Protein AF-A0A522W5S5-F1 (afdb_monomer_lite)

pLDDT: mean 90.9, std 8.4, range [58.06, 98.5]

Secondary structure (DSSP, 8-state):
-EEEEEEETTEEEEEE--BPPPHHHHHHHHHIIIIIIHHHHHHH-SS--HIIIIIS-S-SEEEEEE----TT--TGGGEEEEESS-S-HHHHHHH-GGGHHHHHHHTTT---EEE-TTSPP-THHHHHHHHT--EES-STTS-S-S-BEEE-S-GGGGGGBSS-STTTTB-HHHHHTTS-EE--GGG--TTS-EEEEESB--TTTT-EEE--GGGGGG-SS-B-HHHHHHHHHH-SS-EEEEE--PPEEEEETTEEEEEEEEEEEEEETTEEEEEEEEEEEESSS--SS-TT-EEEEE-

Sequence (299 aa):
MITEIVKVGDWEIKVGESWKVPEKTIKDLEEFLSDKWKMAVMRSVKYPWWSISNRKMPSPIVRVDLSPLVVGFSVKDCIYEVEVRPAGLGITTLLLVDQRSRWSEALSDCGGIIKCPDSSIQDDFICADLLSIPYSNDILSVNGKGPYWIRSDKFHFEDSSLVPIRDDGNKQYLVDLKMAQIAVAKNLDWEVPFVIKPLQGARCREVEVFLPSKMRKECNGFSTQTRVLKTLARSDEPFIVQSFIPPKKEIINGESGWVMWRIFFGWIDGYYQCVGGLWFWRPNLKIHGASDSICGPLR

Structure (mmCIF, N/CA/C/O backbone):
data_AF-A0A522W5S5-F1
#
_entry.id   AF-A0A522W5S5-F1
#
loop_
_atom_site.group_PDB
_atom_site.id
_atom_site.type_symbol
_atom_site.label_atom_id
_atom_site.label_alt_id
_atom_site.label_comp_id
_atom_site.label_asym_id
_atom_site.label_entity_id
_atom_site.label_seq_id
_atom_site.pdbx_PDB_ins_code
_atom_site.Cartn_x
_atom_site.Cartn_y
_atom_site.Cartn_z
_atom_site.occupancy
_atom_site.B_iso_or_equiv
_atom_site.auth_seq_id
_atom_site.auth_comp_id
_atom_site.auth_asym_id
_atom_site.auth_atom_id
_atom_site.pdbx_PDB_model_num
ATOM 1 N N . MET A 1 1 ? 12.483 5.586 19.534 1.00 86.19 1 MET A N 1
ATOM 2 C CA . MET A 1 1 ? 12.524 7.065 19.652 1.00 86.19 1 MET A CA 1
ATOM 3 C C . MET A 1 1 ? 12.626 7.684 18.261 1.00 86.19 1 MET A C 1
ATOM 5 O O . MET A 1 1 ? 12.900 6.941 17.323 1.00 86.19 1 MET A O 1
ATOM 9 N N . ILE A 1 2 ? 12.375 8.994 18.105 1.00 91.94 2 ILE A N 1
ATOM 10 C CA . ILE A 1 2 ? 12.753 9.712 16.866 1.00 91.94 2 ILE A CA 1
ATOM 11 C C . ILE A 1 2 ? 14.277 9.824 16.843 1.00 91.94 2 ILE A C 1
ATOM 13 O O . ILE A 1 2 ? 14.870 10.278 17.819 1.00 91.94 2 ILE A O 1
ATOM 17 N N . THR A 1 3 ? 14.885 9.401 15.744 1.00 92.38 3 THR A N 1
ATOM 18 C CA . THR A 1 3 ? 16.333 9.404 15.532 1.00 92.38 3 THR A CA 1
ATOM 19 C C . THR A 1 3 ? 16.777 10.578 14.671 1.00 92.38 3 THR A C 1
ATOM 21 O O . THR A 1 3 ? 17.842 11.132 14.915 1.00 92.38 3 THR A O 1
ATOM 24 N N . GLU A 1 4 ? 15.967 10.984 13.691 1.00 94.56 4 GLU A N 1
ATOM 25 C CA . GLU A 1 4 ? 16.300 12.077 12.774 1.00 94.56 4 GLU A CA 1
ATOM 26 C C . GLU A 1 4 ? 15.050 12.724 12.152 1.00 94.56 4 GLU A C 1
ATOM 28 O O . GLU A 1 4 ? 13.933 12.206 12.253 1.00 94.56 4 GLU A O 1
ATOM 33 N N . ILE A 1 5 ? 15.245 13.877 11.506 1.00 93.56 5 ILE A N 1
ATOM 34 C CA . ILE A 1 5 ? 14.231 14.556 10.692 1.00 93.56 5 ILE A CA 1
ATOM 35 C C . ILE A 1 5 ? 14.790 14.698 9.279 1.00 93.56 5 ILE A C 1
ATOM 37 O O . ILE A 1 5 ? 15.792 15.381 9.074 1.00 93.56 5 ILE A O 1
ATOM 41 N N . VAL A 1 6 ? 14.119 14.085 8.307 1.00 91.12 6 VAL A N 1
ATOM 42 C CA . VAL A 1 6 ? 14.499 14.139 6.891 1.00 91.12 6 VAL A CA 1
ATOM 43 C C . VAL A 1 6 ? 13.623 15.161 6.174 1.00 91.12 6 VAL A C 1
ATOM 45 O O . VAL A 1 6 ? 12.398 15.125 6.292 1.00 91.12 6 VAL A O 1
ATOM 48 N N . LYS A 1 7 ? 14.246 16.079 5.429 1.00 89.62 7 LYS A N 1
ATOM 49 C CA . LYS A 1 7 ? 13.541 17.107 4.651 1.00 89.62 7 LYS A CA 1
ATOM 50 C C . LYS A 1 7 ? 13.460 16.715 3.184 1.00 89.62 7 LYS A C 1
ATOM 52 O O . LYS A 1 7 ? 14.480 16.426 2.564 1.00 89.62 7 LYS A O 1
ATOM 57 N N . VAL A 1 8 ? 12.250 16.731 2.635 1.00 83.06 8 VAL A N 1
ATOM 58 C CA . VAL A 1 8 ? 11.961 16.403 1.235 1.00 83.06 8 VAL A CA 1
ATOM 59 C C . VAL A 1 8 ? 11.064 17.491 0.653 1.00 83.06 8 VAL A C 1
ATOM 61 O O . VAL A 1 8 ? 9.850 17.474 0.847 1.00 83.06 8 VAL A O 1
ATOM 64 N N . GLY A 1 9 ? 11.659 18.466 -0.039 1.00 82.31 9 GLY A N 1
ATOM 65 C CA . GLY A 1 9 ? 10.939 19.684 -0.423 1.00 82.31 9 GLY A CA 1
ATOM 66 C C . GLY A 1 9 ? 10.370 20.380 0.818 1.00 82.31 9 GLY A C 1
ATOM 67 O O . GLY A 1 9 ? 11.112 20.658 1.758 1.00 82.31 9 GLY A O 1
ATOM 68 N N . ASP A 1 10 ? 9.053 20.581 0.843 1.00 82.56 10 ASP A N 1
ATOM 69 C CA . ASP A 1 10 ? 8.333 21.178 1.979 1.00 82.56 10 ASP A CA 1
ATOM 70 C C . ASP A 1 10 ? 7.929 20.157 3.059 1.00 82.56 10 ASP A C 1
ATOM 72 O O . ASP A 1 10 ? 7.241 20.499 4.023 1.00 82.56 10 ASP A O 1
ATOM 76 N N . TRP A 1 11 ? 8.290 18.882 2.899 1.00 82.69 11 TRP A N 1
ATOM 77 C CA . TRP A 1 11 ? 7.925 17.829 3.844 1.00 82.69 11 TRP A CA 1
ATOM 78 C C . TRP A 1 11 ? 9.019 17.626 4.887 1.00 82.69 11 TRP A C 1
ATOM 80 O O . TRP A 1 11 ? 10.191 17.463 4.552 1.00 82.69 11 TRP A O 1
ATOM 90 N N . GLU A 1 12 ? 8.615 17.564 6.155 1.00 89.62 12 GLU A N 1
ATOM 91 C CA . GLU A 1 12 ? 9.462 17.128 7.263 1.00 89.62 12 GLU A CA 1
ATOM 92 C C . GLU A 1 12 ? 9.010 15.744 7.725 1.00 89.62 12 GLU A C 1
ATOM 94 O O . GLU A 1 12 ? 7.883 15.557 8.186 1.00 89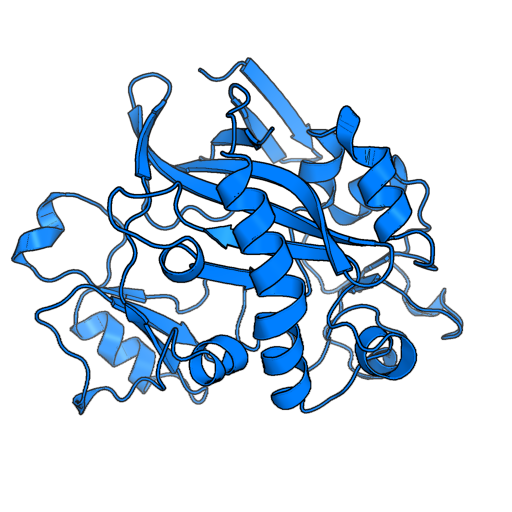.62 12 GLU A O 1
ATOM 99 N N . ILE A 1 13 ? 9.897 14.764 7.587 1.00 90.38 13 ILE A N 1
ATOM 100 C CA . ILE A 1 13 ? 9.624 13.365 7.895 1.00 90.38 13 ILE A CA 1
ATOM 101 C C . ILE A 1 13 ? 10.355 13.024 9.186 1.00 90.38 13 ILE A C 1
ATOM 103 O O . ILE A 1 13 ? 11.584 13.033 9.237 1.00 90.38 13 ILE A O 1
ATOM 107 N N . LYS A 1 14 ? 9.595 12.719 10.239 1.00 94.81 14 LYS A N 1
ATOM 108 C CA . LYS A 1 14 ? 10.145 12.251 11.514 1.00 94.81 14 LYS A CA 1
ATOM 109 C C . LYS A 1 14 ? 10.493 10.776 11.382 1.00 94.81 14 LYS A C 1
ATOM 111 O O . LYS A 1 14 ? 9.595 9.948 11.218 1.00 94.81 14 LYS A O 1
ATOM 116 N N . VAL A 1 15 ? 11.777 10.454 11.472 1.00 95.50 15 VAL A N 1
ATOM 117 C CA . VAL A 1 15 ? 12.265 9.082 11.339 1.00 95.50 15 VAL A CA 1
ATOM 118 C C . VAL A 1 15 ? 12.585 8.522 12.718 1.00 95.50 15 VAL A C 1
ATOM 120 O O . VAL A 1 15 ? 13.234 9.182 13.527 1.00 95.50 15 VAL A O 1
ATOM 123 N N . GLY A 1 16 ? 12.094 7.325 13.010 1.00 95.62 16 GLY A N 1
ATOM 124 C CA . GLY A 1 16 ? 12.405 6.573 14.213 1.00 95.62 16 GLY A CA 1
ATOM 125 C C . GLY A 1 16 ? 13.302 5.368 13.953 1.00 95.62 16 GLY A C 1
ATOM 126 O O . GLY A 1 16 ? 13.710 5.078 12.830 1.00 95.62 16 GLY A O 1
ATOM 127 N N . GLU A 1 17 ? 13.580 4.640 15.029 1.00 95.81 17 GLU A N 1
ATOM 128 C CA . GLU A 1 17 ? 14.424 3.443 15.016 1.00 95.81 17 GLU A CA 1
ATOM 129 C C . GLU A 1 17 ? 13.934 2.349 14.056 1.00 95.81 17 GLU A C 1
ATOM 131 O O . GLU A 1 17 ? 12.740 2.178 13.808 1.00 95.81 17 GLU A O 1
ATOM 136 N N . SER A 1 18 ? 14.873 1.549 13.549 1.00 96.12 18 SER A N 1
ATOM 137 C CA . SER A 1 18 ? 14.551 0.390 12.713 1.00 96.12 18 SER A CA 1
ATOM 138 C C . SER A 1 18 ? 13.900 -0.725 13.529 1.00 96.12 18 SER A C 1
ATOM 140 O O . SER A 1 18 ? 14.351 -1.027 14.634 1.00 96.12 18 SER A O 1
ATOM 142 N N . TRP A 1 19 ? 12.877 -1.375 12.977 1.00 95.88 19 TRP A N 1
ATOM 143 C CA . TRP A 1 19 ? 12.224 -2.536 13.588 1.00 95.88 19 TRP A CA 1
ATOM 144 C C . TRP A 1 19 ? 12.466 -3.794 12.766 1.00 95.88 19 TRP A C 1
ATOM 146 O O . TRP A 1 19 ? 12.556 -3.729 11.543 1.00 95.88 19 TRP A O 1
ATOM 156 N N . LYS A 1 20 ? 12.529 -4.945 13.445 1.00 94.62 20 LYS A N 1
ATOM 157 C CA . LYS A 1 20 ? 12.685 -6.241 12.785 1.00 94.62 20 LYS A CA 1
ATOM 158 C C . LYS A 1 20 ? 11.329 -6.837 12.412 1.00 94.62 20 LYS A C 1
ATOM 160 O O . LYS A 1 20 ? 10.472 -7.003 13.283 1.00 94.62 20 LYS A O 1
ATOM 165 N N . VAL A 1 21 ? 11.157 -7.221 11.151 1.00 94.88 21 VAL A N 1
ATOM 166 C CA . VAL A 1 21 ? 10.035 -8.053 10.708 1.00 94.88 21 VAL A CA 1
ATOM 167 C C . VAL A 1 21 ? 10.436 -9.523 10.853 1.00 94.88 21 VAL A C 1
ATOM 169 O O . VAL A 1 21 ? 11.525 -9.910 10.429 1.00 94.88 21 VAL A O 1
ATOM 172 N N . PRO A 1 22 ? 9.598 -10.385 11.454 1.00 94.88 22 PRO A N 1
ATOM 173 C CA . PRO A 1 22 ? 9.908 -11.808 11.508 1.00 94.88 22 PRO A CA 1
ATOM 174 C C . PRO A 1 22 ? 10.071 -12.393 10.098 1.00 94.88 22 PRO A C 1
ATOM 176 O O . PRO A 1 22 ? 9.205 -12.204 9.247 1.00 94.88 22 PRO A O 1
ATOM 179 N N . GLU A 1 23 ? 11.139 -13.156 9.857 1.00 95.25 23 GLU A N 1
ATOM 180 C CA . GLU A 1 23 ? 11.430 -13.748 8.537 1.00 95.25 23 GLU A CA 1
ATOM 181 C C . GLU A 1 23 ? 10.279 -14.608 8.011 1.00 95.25 23 GLU A C 1
ATOM 183 O O . GLU A 1 23 ? 9.977 -14.599 6.821 1.00 95.25 23 GLU A O 1
ATOM 188 N N . LYS A 1 24 ? 9.594 -15.321 8.913 1.00 94.94 24 LYS A N 1
ATOM 189 C CA . LYS A 1 24 ? 8.396 -16.090 8.569 1.00 94.94 24 LYS A CA 1
ATOM 190 C C . LYS A 1 24 ? 7.295 -15.196 7.991 1.00 94.94 24 LYS A C 1
ATOM 192 O O . LYS A 1 24 ? 6.672 -15.581 7.016 1.00 94.94 24 LYS A O 1
ATOM 197 N N . THR A 1 25 ? 7.083 -14.002 8.549 1.00 95.31 25 THR A N 1
ATOM 198 C CA . THR A 1 25 ? 6.110 -13.033 8.021 1.00 95.31 25 THR A CA 1
ATOM 199 C C . THR A 1 25 ? 6.464 -12.624 6.601 1.00 95.31 25 THR A C 1
ATOM 201 O O . THR A 1 25 ? 5.582 -12.569 5.753 1.00 95.31 25 THR A O 1
ATOM 204 N N . ILE A 1 26 ? 7.746 -12.349 6.340 1.00 97.00 26 ILE A N 1
ATOM 205 C CA . ILE A 1 26 ? 8.217 -11.986 5.001 1.00 97.00 26 ILE A CA 1
ATOM 206 C C . ILE A 1 26 ? 7.954 -13.128 4.018 1.00 97.00 26 ILE A C 1
ATOM 208 O O . ILE A 1 26 ? 7.295 -12.899 3.012 1.00 97.00 26 ILE A O 1
ATOM 212 N N . LYS A 1 27 ? 8.363 -14.357 4.350 1.00 97.25 27 LYS A N 1
ATOM 213 C CA . LYS A 1 27 ? 8.142 -15.536 3.496 1.00 97.25 27 LYS A CA 1
ATOM 214 C C . LYS A 1 27 ? 6.658 -15.803 3.229 1.00 97.25 27 LYS A C 1
ATOM 216 O O . LYS A 1 27 ? 6.272 -16.017 2.085 1.00 97.25 27 LYS A O 1
ATOM 221 N N . ASP A 1 28 ? 5.822 -15.728 4.266 1.00 97.00 28 ASP A N 1
ATOM 222 C CA . ASP A 1 28 ? 4.371 -15.904 4.143 1.00 97.00 28 ASP A CA 1
ATOM 223 C C . ASP A 1 28 ? 3.754 -14.825 3.214 1.00 97.00 28 ASP A C 1
ATOM 225 O O . ASP A 1 28 ? 2.810 -15.111 2.474 1.00 97.00 28 ASP A O 1
ATOM 229 N N . LEU A 1 29 ? 4.278 -13.587 3.228 1.00 98.00 29 LEU A N 1
ATOM 230 C CA . LEU A 1 29 ? 3.862 -12.516 2.310 1.00 98.00 29 LEU A CA 1
ATOM 231 C C . LEU A 1 29 ? 4.355 -12.752 0.877 1.00 98.00 29 LEU A C 1
ATOM 233 O O . LEU A 1 29 ? 3.572 -12.566 -0.051 1.00 98.00 29 LEU A O 1
ATOM 237 N N . GLU A 1 30 ? 5.607 -13.168 0.684 1.00 98.12 30 GLU A N 1
ATOM 238 C CA . GLU A 1 30 ? 6.176 -13.485 -0.636 1.00 98.12 30 GLU A CA 1
ATOM 239 C C . GLU A 1 30 ? 5.378 -14.598 -1.334 1.00 98.12 30 GLU A C 1
ATOM 241 O O . GLU A 1 30 ? 4.986 -14.438 -2.494 1.00 98.12 30 GLU A O 1
ATOM 246 N N . GLU A 1 31 ? 5.051 -15.677 -0.612 1.00 97.81 31 GLU A N 1
ATOM 247 C CA . GLU A 1 31 ? 4.197 -16.770 -1.103 1.00 97.81 31 GLU A CA 1
ATOM 248 C C . GLU A 1 31 ? 2.781 -16.262 -1.419 1.00 97.81 31 GLU A C 1
ATOM 250 O O . GLU A 1 31 ? 2.250 -16.470 -2.514 1.00 97.81 31 GLU A O 1
ATOM 255 N N . PHE A 1 32 ? 2.162 -15.528 -0.485 1.00 97.88 32 PHE A N 1
ATOM 256 C CA . PHE A 1 32 ? 0.824 -14.972 -0.690 1.00 97.88 32 PHE A CA 1
ATOM 257 C C . PHE A 1 32 ? 0.748 -14.083 -1.937 1.00 97.88 32 PHE A C 1
ATOM 259 O O . PHE A 1 32 ? -0.217 -14.190 -2.703 1.00 97.88 32 PHE A O 1
ATOM 266 N N . LEU A 1 33 ? 1.746 -13.219 -2.137 1.00 98.25 33 LEU A N 1
ATOM 267 C CA . LEU A 1 33 ? 1.817 -12.298 -3.265 1.00 98.25 33 LEU A CA 1
ATOM 268 C C . LEU A 1 33 ? 2.041 -13.032 -4.584 1.00 98.25 33 LEU A C 1
ATOM 270 O O . LEU A 1 33 ? 1.323 -12.766 -5.551 1.00 98.25 33 LEU A O 1
ATOM 274 N N . SER A 1 34 ? 3.003 -13.953 -4.613 1.00 97.81 34 SER A N 1
ATOM 275 C CA . SER A 1 34 ? 3.410 -14.673 -5.825 1.00 97.81 34 SER A CA 1
ATOM 276 C C . SER A 1 34 ? 2.329 -15.621 -6.334 1.00 97.81 34 SER A C 1
ATOM 278 O O . SER A 1 34 ? 2.144 -15.726 -7.547 1.00 97.81 34 SER A O 1
ATOM 280 N N . ASP A 1 35 ? 1.553 -16.217 -5.425 1.00 95.50 35 ASP A N 1
ATOM 281 C CA . ASP A 1 35 ? 0.585 -17.252 -5.782 1.00 95.50 35 ASP A CA 1
ATOM 282 C C . ASP A 1 35 ? -0.853 -16.736 -5.735 1.00 95.50 35 ASP A C 1
ATOM 284 O O . ASP A 1 35 ? -1.550 -16.643 -6.747 1.00 95.50 35 ASP A O 1
ATOM 288 N N . LYS A 1 36 ? -1.337 -16.395 -4.539 1.00 97.06 36 LYS A N 1
ATOM 289 C CA . LYS A 1 36 ? -2.771 -16.170 -4.305 1.00 97.06 36 LYS A CA 1
ATOM 290 C C . LYS A 1 36 ? -3.204 -14.807 -4.823 1.00 97.06 36 LYS A C 1
ATOM 292 O O . LYS A 1 36 ? -4.165 -14.707 -5.588 1.00 97.06 36 LYS A O 1
ATOM 297 N N . TRP A 1 37 ? -2.503 -13.758 -4.405 1.00 97.88 37 TRP A N 1
ATOM 298 C CA . TRP A 1 37 ? -2.856 -12.383 -4.734 1.00 97.88 37 TRP A CA 1
ATOM 299 C C . TRP A 1 37 ? -2.677 -12.084 -6.218 1.00 97.88 37 TRP A C 1
ATOM 301 O O . TRP A 1 37 ? -3.621 -11.610 -6.850 1.00 97.88 37 TRP A O 1
ATOM 311 N N . LYS A 1 38 ? -1.522 -12.441 -6.793 1.00 97.75 38 LYS A N 1
ATOM 312 C CA . LYS A 1 38 ? -1.253 -12.312 -8.228 1.00 97.75 38 LYS A CA 1
ATOM 313 C C . LYS A 1 38 ? -2.386 -12.903 -9.067 1.00 97.75 38 LYS A C 1
ATOM 315 O O . LYS A 1 38 ? -2.933 -12.222 -9.932 1.00 97.75 38 LYS A O 1
ATOM 320 N N . MET A 1 39 ? -2.776 -14.147 -8.784 1.00 97.62 39 MET A N 1
ATOM 321 C CA . MET A 1 39 ? -3.828 -14.838 -9.534 1.00 97.62 39 MET A CA 1
ATOM 322 C C . MET A 1 39 ? -5.214 -14.218 -9.329 1.00 97.62 39 MET A C 1
ATOM 324 O O . MET A 1 39 ? -6.028 -14.212 -10.252 1.00 97.62 39 MET A O 1
ATOM 328 N N . ALA A 1 40 ? -5.510 -13.686 -8.142 1.00 97.50 40 ALA A N 1
ATOM 329 C CA . ALA A 1 40 ? -6.744 -12.940 -7.911 1.00 97.50 40 ALA A CA 1
ATOM 330 C C . ALA A 1 40 ? -6.781 -11.650 -8.743 1.00 97.50 40 ALA A C 1
ATOM 332 O O . ALA A 1 40 ? -7.738 -11.441 -9.485 1.00 97.50 40 ALA A O 1
ATOM 333 N N . VAL A 1 41 ? -5.709 -10.851 -8.716 1.00 96.88 41 VAL A N 1
ATOM 334 C CA . VAL A 1 41 ? -5.616 -9.624 -9.521 1.00 96.88 41 VAL A CA 1
ATOM 335 C C . VAL A 1 41 ? -5.765 -9.942 -11.005 1.00 96.88 41 VAL A C 1
ATOM 337 O O . VAL A 1 41 ? -6.640 -9.374 -11.649 1.00 96.88 41 VAL A O 1
ATOM 340 N N . MET A 1 42 ? -5.001 -10.907 -11.527 1.00 95.75 42 MET A N 1
ATOM 341 C CA . MET A 1 42 ? -5.044 -11.291 -12.944 1.00 95.75 42 MET A CA 1
ATOM 342 C C . MET A 1 42 ? -6.434 -11.737 -13.422 1.00 95.75 42 MET A C 1
ATOM 344 O O . MET A 1 42 ? -6.756 -11.529 -14.586 1.00 95.75 42 MET A O 1
ATOM 348 N N . ARG A 1 43 ? -7.266 -12.325 -12.549 1.00 95.44 43 ARG A N 1
ATOM 349 C CA . ARG A 1 43 ? -8.657 -12.694 -12.878 1.00 95.44 43 ARG A CA 1
ATOM 350 C C . ARG A 1 43 ? -9.625 -11.513 -12.825 1.00 95.44 43 ARG A C 1
ATOM 352 O O . ARG A 1 43 ? -10.622 -11.526 -13.536 1.00 95.44 43 ARG A O 1
ATOM 359 N N . SER A 1 44 ? -9.345 -10.527 -11.977 1.00 93.38 44 SER A N 1
ATOM 360 C CA . SER A 1 44 ? -10.196 -9.347 -11.777 1.00 93.38 44 SER A CA 1
ATOM 361 C C . SER A 1 44 ? -9.921 -8.188 -12.741 1.00 93.38 44 SER A C 1
ATOM 363 O O . SER A 1 44 ? -10.695 -7.230 -12.776 1.00 93.38 44 SER A O 1
ATOM 365 N N . VAL A 1 45 ? -8.820 -8.255 -13.495 1.00 93.69 45 VAL A N 1
ATOM 366 C CA . VAL A 1 45 ? -8.396 -7.205 -14.428 1.00 93.69 45 VAL A CA 1
ATOM 367 C C . VAL A 1 45 ? -9.388 -7.087 -15.576 1.00 93.69 45 VAL A C 1
ATOM 369 O O . VAL A 1 45 ? -9.680 -8.063 -16.268 1.00 93.69 45 VAL A O 1
ATOM 372 N N . LYS A 1 46 ? -9.877 -5.867 -15.794 1.00 93.12 46 LYS A N 1
ATOM 373 C CA . LYS A 1 46 ? -10.754 -5.519 -16.917 1.00 93.12 46 LYS A CA 1
ATOM 374 C C . LYS A 1 46 ? -9.952 -4.929 -18.069 1.00 93.12 46 LYS A C 1
ATOM 376 O O . LYS A 1 46 ? -10.269 -5.185 -19.228 1.00 93.12 46 LYS A O 1
ATOM 381 N N . TYR A 1 47 ? -8.909 -4.167 -17.745 1.00 92.81 47 TYR A N 1
ATOM 382 C CA . TYR A 1 47 ? -8.056 -3.491 -18.716 1.00 92.81 47 TYR A CA 1
ATOM 383 C C . TYR A 1 47 ? -6.597 -3.884 -18.466 1.00 92.81 47 TYR A C 1
ATOM 385 O O . TYR A 1 47 ? -5.948 -3.294 -17.604 1.00 92.81 47 TYR A O 1
ATOM 393 N N . PRO A 1 48 ? -6.074 -4.915 -19.154 1.00 94.00 48 PRO A N 1
ATOM 394 C CA . PRO A 1 48 ? -4.706 -5.361 -18.930 1.00 94.00 48 PRO A CA 1
ATOM 395 C C . PRO A 1 48 ? -3.700 -4.310 -19.412 1.00 94.00 48 PRO A C 1
ATOM 397 O O . PRO A 1 48 ? -3.756 -3.872 -20.556 1.00 94.00 48 PRO A O 1
ATOM 400 N N . TRP A 1 49 ? -2.757 -3.947 -18.543 1.00 94.94 49 TRP A N 1
ATOM 401 C CA . TRP A 1 49 ? -1.624 -3.072 -18.858 1.00 94.94 49 TRP A CA 1
ATOM 402 C C . TRP A 1 49 ? -0.380 -3.874 -19.249 1.00 94.94 49 TRP A C 1
ATOM 404 O O . TRP A 1 49 ? -0.365 -5.111 -19.184 1.00 94.94 49 TRP A O 1
ATOM 414 N N . TRP A 1 50 ? 0.692 -3.175 -19.631 1.00 95.12 50 TRP A N 1
ATOM 415 C CA . TRP A 1 50 ? 1.906 -3.791 -20.171 1.00 95.12 50 TRP A CA 1
ATOM 416 C C . TRP A 1 50 ? 2.458 -4.930 -19.298 1.00 95.12 50 TRP A C 1
ATOM 418 O O . TRP A 1 50 ? 2.756 -6.002 -19.831 1.00 95.12 50 TRP A O 1
ATOM 428 N N . SER A 1 51 ? 2.565 -4.746 -17.973 1.00 95.69 51 SER A N 1
ATOM 429 C CA . SER A 1 51 ? 3.115 -5.772 -17.060 1.00 95.69 51 SER A CA 1
ATOM 430 C C . SER A 1 51 ? 2.294 -7.060 -17.062 1.00 95.69 51 SER A C 1
ATOM 432 O O . SER A 1 51 ? 2.855 -8.158 -17.116 1.00 95.69 51 SER A O 1
ATOM 434 N N . ILE A 1 52 ? 0.965 -6.954 -17.059 1.00 95.75 52 ILE A N 1
ATOM 435 C CA . ILE A 1 52 ? 0.092 -8.131 -17.106 1.00 95.75 52 ILE A CA 1
ATOM 436 C C . ILE A 1 52 ? 0.195 -8.809 -18.467 1.00 95.75 52 ILE A C 1
ATOM 438 O O . ILE A 1 52 ? 0.353 -10.031 -18.534 1.00 95.75 52 ILE A O 1
ATOM 442 N N . SER A 1 53 ? 0.144 -8.031 -19.547 1.00 95.25 53 SER A N 1
ATOM 443 C CA . SER A 1 53 ? 0.156 -8.553 -20.912 1.00 95.25 53 SER A CA 1
ATOM 444 C C . SER A 1 53 ? 1.463 -9.282 -21.232 1.00 95.25 53 SER A C 1
ATOM 446 O O . SER A 1 53 ? 1.423 -10.421 -21.712 1.00 95.25 53 SER A O 1
ATOM 448 N N . ASN A 1 54 ? 2.604 -8.680 -20.880 1.00 94.81 54 ASN A N 1
ATOM 449 C CA . ASN A 1 54 ? 3.932 -9.122 -21.313 1.00 94.81 54 ASN A CA 1
ATOM 450 C C . ASN A 1 54 ? 4.691 -9.945 -20.265 1.00 94.81 54 ASN A C 1
ATOM 452 O O . ASN A 1 54 ? 5.425 -10.855 -20.636 1.00 94.81 54 ASN A O 1
ATOM 456 N N . ARG A 1 55 ? 4.516 -9.672 -18.964 1.00 94.25 55 ARG A N 1
ATOM 457 C CA . ARG A 1 55 ? 5.261 -10.352 -17.880 1.00 94.25 55 ARG A CA 1
ATOM 458 C C . ARG A 1 55 ? 4.422 -11.280 -17.026 1.00 94.25 55 ARG A C 1
ATOM 460 O O . ARG A 1 55 ? 4.959 -11.968 -16.163 1.00 94.25 55 ARG A O 1
ATOM 467 N N . LYS A 1 56 ? 3.105 -11.300 -17.247 1.00 95.62 56 LYS A N 1
ATOM 468 C CA . LYS A 1 56 ? 2.163 -12.042 -16.402 1.00 95.62 56 LYS A CA 1
ATOM 469 C C . LYS A 1 56 ? 2.355 -11.676 -14.929 1.00 95.62 56 LYS A C 1
ATOM 471 O O . LYS A 1 56 ? 2.350 -12.561 -14.082 1.00 95.62 56 LYS A O 1
ATOM 476 N N . MET A 1 57 ? 2.549 -10.390 -14.630 1.00 95.88 57 MET A N 1
ATOM 477 C CA . MET A 1 57 ? 2.679 -9.864 -13.269 1.00 95.88 57 MET A CA 1
ATOM 478 C C . MET A 1 57 ? 1.848 -8.577 -13.125 1.00 95.88 57 MET A C 1
ATOM 480 O O . MET A 1 57 ? 1.803 -7.793 -14.074 1.00 95.88 57 MET A O 1
ATOM 484 N N . PRO A 1 58 ? 1.205 -8.320 -11.971 1.00 96.81 58 PRO A N 1
ATOM 485 C CA . PRO A 1 58 ? 0.477 -7.074 -11.752 1.00 96.81 58 PRO A CA 1
ATOM 486 C C . PRO A 1 58 ? 1.369 -5.829 -11.783 1.00 96.81 58 PRO A C 1
ATOM 488 O O . PRO A 1 58 ? 1.037 -4.845 -12.418 1.00 96.81 58 PRO A O 1
ATOM 491 N N . SER A 1 59 ? 2.510 -5.831 -11.108 1.00 97.31 59 SER A N 1
ATOM 492 C CA . SER A 1 59 ? 3.385 -4.652 -11.060 1.00 97.31 59 SER A CA 1
ATOM 493 C C . SER A 1 59 ? 4.803 -5.064 -10.681 1.00 97.31 59 SER A C 1
ATOM 495 O O . SER A 1 59 ? 4.940 -6.025 -9.917 1.00 97.31 59 SER A O 1
ATOM 497 N N . PRO A 1 60 ? 5.850 -4.374 -11.173 1.00 97.44 60 PRO A N 1
ATOM 498 C CA . PRO A 1 60 ? 7.223 -4.677 -10.778 1.00 97.44 60 PRO A CA 1
ATOM 499 C C . PRO A 1 60 ? 7.476 -4.386 -9.299 1.00 97.44 60 PRO A C 1
ATOM 501 O O . PRO A 1 60 ? 8.277 -5.080 -8.690 1.00 97.44 60 PRO A O 1
ATOM 504 N N . ILE A 1 61 ? 6.764 -3.418 -8.711 1.00 97.75 61 ILE A N 1
ATOM 505 C CA . ILE A 1 61 ? 6.804 -3.122 -7.276 1.00 97.75 61 ILE A CA 1
ATOM 506 C C . ILE A 1 61 ? 5.375 -3.059 -6.744 1.00 97.75 61 ILE A C 1
ATOM 508 O O . ILE A 1 61 ? 4.540 -2.304 -7.245 1.00 97.75 61 ILE A O 1
ATOM 512 N N . VAL A 1 62 ? 5.106 -3.805 -5.681 1.00 97.94 62 VAL A N 1
ATOM 513 C CA . VAL A 1 62 ? 3.839 -3.763 -4.946 1.00 97.94 62 VAL A CA 1
ATOM 514 C C . VAL A 1 62 ? 4.100 -3.399 -3.497 1.00 97.94 62 VAL A C 1
ATOM 516 O O . VAL A 1 62 ? 5.202 -3.586 -2.983 1.00 97.94 62 VAL A O 1
ATOM 519 N N . ARG A 1 63 ? 3.081 -2.882 -2.819 1.00 97.19 63 ARG A N 1
ATOM 520 C CA . ARG A 1 63 ? 3.170 -2.517 -1.406 1.00 97.19 63 ARG A CA 1
ATOM 521 C C . ARG A 1 63 ? 2.072 -3.183 -0.614 1.00 97.19 63 ARG A C 1
ATOM 523 O O . ARG A 1 63 ? 0.908 -3.045 -0.965 1.00 97.19 63 ARG A O 1
ATOM 530 N N . VAL A 1 64 ? 2.436 -3.840 0.474 1.00 97.50 64 VAL A N 1
ATOM 531 C CA . VAL A 1 64 ? 1.504 -4.423 1.432 1.00 97.50 64 VAL A CA 1
ATOM 532 C C . VAL A 1 64 ? 1.424 -3.508 2.646 1.00 97.50 64 VAL A C 1
ATOM 534 O O . VAL A 1 64 ? 2.416 -3.319 3.351 1.00 97.50 64 VAL A O 1
ATOM 537 N N . ASP A 1 65 ? 0.240 -2.954 2.889 1.00 95.94 65 ASP A N 1
ATOM 538 C CA . ASP A 1 65 ? -0.094 -2.270 4.134 1.00 95.94 65 ASP A CA 1
ATOM 539 C C . ASP A 1 65 ? -0.764 -3.294 5.071 1.00 95.94 65 ASP A C 1
ATOM 541 O O . ASP A 1 65 ? -1.781 -3.900 4.719 1.00 95.94 65 ASP A O 1
ATOM 545 N N . LEU A 1 66 ? -0.188 -3.518 6.256 1.00 95.81 66 LEU A N 1
ATOM 546 C CA . LEU A 1 66 ? -0.635 -4.543 7.207 1.00 95.81 66 LEU A CA 1
ATOM 547 C C . LEU A 1 66 ? -0.450 -4.123 8.670 1.00 95.81 66 LEU A C 1
ATOM 549 O O . LEU A 1 66 ? 0.383 -3.275 8.992 1.00 95.81 66 LEU A O 1
ATOM 553 N N . SER A 1 67 ? -1.206 -4.746 9.574 1.00 94.75 67 SER A N 1
ATOM 554 C CA . SER A 1 67 ? -0.942 -4.636 11.012 1.00 94.75 67 SER A CA 1
ATOM 555 C C . SER A 1 67 ? 0.349 -5.386 11.369 1.00 94.75 67 SER A C 1
ATOM 557 O O . SER A 1 67 ? 0.552 -6.495 10.858 1.00 94.75 67 SER A O 1
ATOM 559 N N . PRO A 1 68 ? 1.214 -4.857 12.259 1.00 92.81 68 PRO A N 1
ATOM 560 C CA . PRO A 1 68 ? 2.221 -5.678 12.921 1.00 92.81 68 PRO A CA 1
ATOM 561 C C . PRO A 1 68 ? 1.540 -6.889 13.564 1.00 92.81 68 PRO A C 1
ATOM 563 O O . PRO A 1 68 ? 0.458 -6.739 14.130 1.00 92.81 68 PRO A O 1
ATOM 566 N N . LEU A 1 69 ? 2.153 -8.074 13.476 1.00 81.56 69 LEU A N 1
ATOM 567 C CA . LEU A 1 69 ? 1.507 -9.328 13.881 1.00 81.56 69 LEU A CA 1
ATOM 568 C C . LEU A 1 69 ? 0.826 -9.225 15.253 1.00 81.56 69 LEU A C 1
ATOM 570 O O . LEU A 1 69 ? 1.482 -9.068 16.286 1.00 81.56 69 LEU A O 1
ATOM 574 N N . VAL A 1 70 ? -0.499 -9.354 15.242 1.00 69.38 70 VAL A N 1
ATOM 575 C CA . VAL A 1 70 ? -1.318 -9.490 16.442 1.00 69.38 70 VAL A CA 1
ATOM 576 C C . VAL A 1 70 ? -1.350 -10.972 16.801 1.00 69.38 70 VAL A C 1
ATOM 578 O O . VAL A 1 70 ? -1.547 -11.825 15.934 1.00 69.38 70 VAL A O 1
ATOM 581 N N . VAL A 1 71 ? -1.129 -11.300 18.074 1.00 71.44 71 VAL A N 1
ATOM 582 C CA . VAL A 1 71 ? -1.160 -12.690 18.554 1.00 71.44 71 VAL A CA 1
ATOM 583 C C . VAL A 1 71 ? -2.475 -13.355 18.129 1.00 71.44 71 VAL A C 1
ATOM 585 O O . VAL A 1 71 ? -3.550 -12.815 18.373 1.00 71.44 71 VAL A O 1
ATOM 588 N N . GLY A 1 72 ? -2.377 -14.526 17.490 1.00 70.12 72 GLY A N 1
ATOM 589 C CA . GLY A 1 72 ? -3.531 -15.308 17.033 1.00 70.12 72 GLY A CA 1
ATOM 590 C C . GLY A 1 72 ? -4.023 -15.009 15.612 1.00 70.12 72 GLY A C 1
ATOM 591 O O . GLY A 1 72 ? -4.928 -15.699 15.153 1.00 70.12 72 GLY A O 1
ATOM 592 N N . PHE A 1 73 ? -3.432 -14.045 14.897 1.00 76.75 73 PHE A N 1
ATOM 593 C CA . PHE A 1 73 ? -3.767 -13.758 13.497 1.00 76.75 73 PHE A CA 1
ATOM 594 C C . PHE A 1 73 ? -2.758 -14.394 12.538 1.00 76.75 73 PHE A C 1
ATOM 596 O O . PHE A 1 73 ? -1.551 -14.391 12.794 1.00 76.75 73 PHE A O 1
ATOM 603 N N . SER A 1 74 ? -3.242 -14.922 11.409 1.00 87.12 74 SER A N 1
ATOM 604 C CA . SER A 1 74 ? -2.351 -15.271 10.302 1.00 87.12 74 SER A CA 1
ATOM 605 C C . SER A 1 74 ? -1.881 -14.002 9.586 1.00 87.12 74 SER A C 1
ATOM 607 O O . SER A 1 74 ? -2.534 -12.962 9.643 1.00 87.12 74 SER A O 1
ATOM 609 N N . VAL A 1 75 ? -0.762 -14.082 8.862 1.00 91.06 75 VAL A N 1
ATOM 610 C CA . VAL A 1 75 ? -0.228 -12.953 8.081 1.00 91.06 75 VAL A CA 1
ATOM 611 C C . VAL A 1 75 ? -1.274 -12.389 7.119 1.00 91.06 75 VAL A C 1
ATOM 613 O O . VAL A 1 75 ? -1.439 -11.175 7.040 1.00 91.06 75 VAL A O 1
ATOM 616 N N . LYS A 1 76 ? -2.029 -13.265 6.442 1.00 89.88 76 LYS A N 1
ATOM 617 C CA . LYS A 1 76 ? -3.110 -12.874 5.527 1.00 89.88 76 LYS A CA 1
ATOM 618 C C . LYS A 1 76 ? -4.183 -12.052 6.243 1.00 89.88 76 LYS A C 1
ATOM 620 O O . LYS A 1 76 ? -4.668 -11.072 5.683 1.00 89.88 76 LYS A O 1
ATOM 625 N N . ASP A 1 77 ? -4.524 -12.433 7.469 1.00 90.06 77 ASP A N 1
ATOM 626 C CA . ASP A 1 77 ? -5.545 -11.750 8.265 1.00 90.06 77 ASP A CA 1
ATOM 627 C C . ASP A 1 77 ? -5.058 -10.403 8.806 1.00 90.06 77 ASP A C 1
ATOM 629 O O . ASP A 1 77 ? -5.862 -9.641 9.322 1.00 90.06 77 ASP A O 1
ATOM 633 N N . CYS A 1 78 ? -3.768 -10.084 8.680 1.00 94.44 78 CYS A N 1
ATOM 634 C CA . CYS A 1 78 ? -3.220 -8.781 9.047 1.00 94.44 78 CYS A CA 1
ATOM 635 C C . CYS A 1 78 ? -3.200 -7.777 7.881 1.00 94.44 78 CYS A C 1
ATOM 637 O O . CYS A 1 78 ? -2.942 -6.597 8.118 1.00 94.44 78 CYS A O 1
ATOM 639 N N . ILE A 1 79 ? -3.445 -8.211 6.636 1.00 95.81 79 ILE A N 1
ATOM 640 C CA . ILE A 1 79 ? -3.321 -7.367 5.437 1.00 95.81 79 ILE A CA 1
ATOM 641 C C . ILE A 1 79 ? -4.536 -6.443 5.290 1.00 95.81 79 ILE A C 1
ATOM 643 O O . ILE A 1 79 ? -5.674 -6.886 5.104 1.00 95.81 79 ILE A O 1
ATOM 647 N N . TYR A 1 80 ? -4.276 -5.136 5.279 1.00 94.44 80 TYR A N 1
ATOM 648 C CA . TYR A 1 80 ? -5.276 -4.115 4.973 1.00 94.44 80 TYR A CA 1
ATOM 649 C C . TYR A 1 80 ? -5.481 -3.971 3.465 1.00 94.44 80 TYR A C 1
ATOM 651 O O . TYR A 1 80 ? -6.618 -3.919 2.984 1.00 94.44 80 TYR A O 1
ATOM 659 N N . GLU A 1 81 ? -4.379 -3.885 2.723 1.00 95.12 81 GLU A N 1
ATOM 660 C CA . GLU A 1 81 ? -4.366 -3.633 1.285 1.00 95.12 81 GLU A CA 1
ATOM 661 C C . GLU A 1 81 ? -3.010 -4.020 0.681 1.00 95.12 81 GLU A C 1
ATOM 663 O O . GLU A 1 81 ? -1.961 -3.824 1.290 1.00 95.12 81 GLU A O 1
ATOM 668 N N . VAL A 1 82 ? -3.045 -4.535 -0.544 1.00 96.94 82 VAL A N 1
ATOM 669 C CA . VAL A 1 82 ? -1.910 -4.589 -1.463 1.00 96.94 82 VAL A CA 1
ATOM 670 C C . VAL A 1 82 ? -2.134 -3.551 -2.565 1.00 96.94 82 VAL A C 1
ATOM 672 O O . VAL A 1 82 ? -3.131 -3.623 -3.287 1.00 96.94 82 VAL A O 1
ATOM 675 N N . GLU A 1 83 ? -1.228 -2.582 -2.689 1.00 95.25 83 GLU A N 1
ATOM 676 C CA . GLU A 1 83 ? -1.270 -1.524 -3.699 1.00 95.25 83 GLU A CA 1
ATOM 677 C C . GLU A 1 83 ? -0.312 -1.851 -4.854 1.00 95.25 83 GLU A C 1
ATOM 679 O O . GLU A 1 83 ? 0.890 -2.032 -4.657 1.00 95.25 83 GLU A O 1
ATOM 684 N N . VAL A 1 84 ? -0.865 -1.919 -6.067 1.00 94.81 84 VAL A N 1
ATOM 685 C CA . VAL A 1 84 ? -0.152 -2.189 -7.333 1.00 94.81 84 VAL A CA 1
ATOM 686 C C . VAL A 1 84 ? 0.580 -0.970 -7.885 1.00 94.81 84 VAL A C 1
ATOM 688 O O . VAL A 1 84 ? 1.538 -1.109 -8.639 1.00 94.81 84 VAL A O 1
ATOM 691 N N . ARG A 1 85 ? 0.131 0.226 -7.497 1.00 92.38 85 ARG A N 1
ATOM 692 C CA . ARG A 1 85 ? 0.685 1.517 -7.906 1.00 92.38 85 ARG A CA 1
ATOM 693 C C . ARG A 1 85 ? 1.106 2.322 -6.670 1.00 92.38 85 ARG A C 1
ATOM 695 O O . ARG A 1 85 ? 0.610 3.425 -6.437 1.00 92.38 85 ARG A O 1
ATOM 702 N N . PRO A 1 86 ? 1.990 1.771 -5.825 1.00 89.25 86 PRO A N 1
ATOM 703 C CA . PRO A 1 86 ? 2.245 2.305 -4.498 1.00 89.25 86 PRO A CA 1
ATOM 704 C C . PRO A 1 86 ? 2.793 3.728 -4.512 1.00 89.25 86 PRO A C 1
ATOM 706 O O . PRO A 1 86 ? 3.695 4.041 -5.280 1.00 89.25 86 PRO A O 1
ATOM 709 N N . ALA A 1 87 ? 2.262 4.588 -3.647 1.00 87.31 87 ALA A N 1
ATOM 710 C CA . ALA A 1 87 ? 2.876 5.871 -3.298 1.00 87.31 87 ALA A CA 1
ATOM 711 C C . ALA A 1 87 ? 3.956 5.701 -2.212 1.00 87.31 87 ALA A C 1
ATOM 713 O O . ALA A 1 87 ? 3.934 4.713 -1.466 1.00 87.31 87 ALA A O 1
ATOM 714 N N . GLY A 1 88 ? 4.840 6.697 -2.076 1.00 87.69 88 GLY A N 1
ATOM 715 C CA . GLY A 1 88 ? 5.891 6.709 -1.056 1.00 87.69 88 GLY A CA 1
ATOM 716 C C . GLY A 1 88 ? 7.176 5.993 -1.479 1.00 87.69 88 GLY A C 1
ATOM 717 O O . GLY A 1 88 ? 7.924 5.546 -0.606 1.00 87.69 88 GLY A O 1
ATOM 718 N N . LEU A 1 89 ? 7.398 5.802 -2.788 1.00 89.88 89 LEU A N 1
ATOM 719 C CA . LEU A 1 89 ? 8.578 5.097 -3.297 1.00 89.88 89 LEU A CA 1
ATOM 720 C C . LEU A 1 89 ? 9.846 5.888 -2.995 1.00 89.88 89 LEU A C 1
ATOM 722 O O . LEU A 1 89 ? 10.781 5.336 -2.434 1.00 89.88 89 LEU A O 1
ATOM 726 N N . GLY A 1 90 ? 9.851 7.188 -3.287 1.00 92.31 90 GLY A N 1
ATOM 727 C CA . GLY A 1 90 ? 11.007 8.055 -3.073 1.00 92.31 90 GLY A CA 1
ATOM 728 C C . GLY A 1 90 ? 11.475 8.097 -1.628 1.00 92.31 90 GLY A C 1
ATOM 729 O O . GLY A 1 90 ? 12.647 7.854 -1.360 1.00 92.31 90 GLY A O 1
ATOM 730 N N . ILE A 1 91 ? 10.558 8.340 -0.691 1.00 91.38 91 ILE A N 1
ATOM 731 C CA . ILE A 1 91 ? 10.848 8.362 0.746 1.00 91.38 91 ILE A CA 1
ATOM 732 C C . ILE A 1 91 ? 11.368 6.996 1.197 1.00 91.38 91 ILE A C 1
ATOM 734 O O . ILE A 1 91 ? 12.347 6.920 1.934 1.00 91.38 91 ILE A O 1
ATOM 738 N N . THR A 1 92 ? 10.753 5.907 0.736 1.00 93.19 92 THR A N 1
ATOM 739 C CA . THR A 1 92 ? 11.191 4.559 1.116 1.00 93.19 92 THR A CA 1
ATOM 740 C C . THR A 1 92 ? 12.594 4.256 0.582 1.00 93.19 92 THR A C 1
ATOM 742 O O . THR A 1 92 ? 13.456 3.838 1.348 1.00 93.19 92 THR A O 1
ATOM 745 N N . THR A 1 93 ? 12.866 4.526 -0.697 1.00 93.75 93 THR A N 1
ATOM 746 C CA . THR A 1 93 ? 14.190 4.345 -1.318 1.00 93.75 93 THR A CA 1
ATOM 747 C C . THR A 1 93 ? 15.257 5.255 -0.693 1.00 93.75 93 THR A C 1
ATOM 749 O O . THR A 1 93 ? 16.431 4.879 -0.598 1.00 93.75 93 THR A O 1
ATOM 752 N N . LEU A 1 94 ? 14.863 6.450 -0.244 1.00 94.50 94 LEU A N 1
ATOM 753 C CA . LEU A 1 94 ? 15.737 7.377 0.468 1.00 94.50 94 LEU A CA 1
ATOM 754 C C . LEU A 1 94 ? 16.174 6.798 1.818 1.00 94.50 94 LEU A C 1
ATOM 756 O O . LEU A 1 94 ? 17.371 6.790 2.096 1.00 94.50 94 LEU A O 1
ATOM 760 N N . LEU A 1 95 ? 15.226 6.284 2.609 1.00 94.38 95 LEU A N 1
ATOM 761 C CA . LEU A 1 95 ? 15.474 5.770 3.961 1.00 94.38 95 LEU A CA 1
ATOM 762 C C . LEU A 1 95 ? 16.093 4.359 3.989 1.00 94.38 95 LEU A C 1
ATOM 764 O O . LEU A 1 95 ? 16.766 4.011 4.957 1.00 94.38 95 LEU A O 1
ATOM 768 N N . LEU A 1 96 ? 15.891 3.545 2.950 1.00 93.94 96 LEU A N 1
ATOM 769 C CA . LEU A 1 96 ? 16.380 2.160 2.863 1.00 93.94 96 LEU A CA 1
ATOM 770 C C . LEU A 1 96 ? 17.579 2.034 1.914 1.00 93.94 96 LEU A C 1
ATOM 772 O O . LEU A 1 96 ? 17.532 1.327 0.906 1.00 93.94 96 LEU A O 1
ATOM 776 N N . VAL A 1 97 ? 18.658 2.756 2.223 1.00 92.94 97 VAL A N 1
ATOM 777 C CA . VAL A 1 97 ? 19.856 2.850 1.368 1.00 92.94 97 VAL A CA 1
ATOM 778 C C . VAL A 1 97 ? 20.453 1.479 1.040 1.00 92.94 97 VAL A C 1
ATOM 780 O O . VAL A 1 97 ? 20.828 1.222 -0.101 1.00 92.94 97 VAL A O 1
ATOM 783 N N . ASP A 1 98 ? 20.502 0.588 2.027 1.00 93.12 98 ASP A N 1
ATOM 784 C CA . ASP A 1 98 ? 21.053 -0.765 1.927 1.00 93.12 98 ASP A CA 1
ATOM 785 C C . ASP A 1 98 ? 20.205 -1.714 1.066 1.00 93.12 98 ASP A C 1
ATOM 787 O O . ASP A 1 98 ? 20.704 -2.746 0.626 1.00 93.12 98 ASP A O 1
ATOM 791 N N . GLN A 1 99 ? 18.948 -1.361 0.784 1.00 94.19 99 GLN A N 1
ATOM 792 C CA . GLN A 1 99 ? 18.038 -2.175 -0.025 1.00 94.19 99 GLN A CA 1
ATOM 793 C C . GLN A 1 99 ? 17.956 -1.721 -1.487 1.00 94.19 99 GLN A C 1
ATOM 795 O O . GLN A 1 99 ? 17.337 -2.405 -2.302 1.00 94.19 99 GLN A O 1
ATOM 800 N N . ARG A 1 100 ? 18.577 -0.589 -1.856 1.00 95.00 100 ARG A N 1
ATOM 801 C CA . ARG A 1 100 ? 18.444 0.021 -3.195 1.00 95.00 100 ARG A CA 1
ATOM 802 C C . ARG A 1 100 ? 18.789 -0.922 -4.345 1.00 95.00 100 ARG A C 1
ATOM 804 O O . ARG A 1 100 ? 18.132 -0.853 -5.374 1.00 95.00 100 ARG A O 1
ATOM 811 N N . SER A 1 101 ? 19.749 -1.830 -4.169 1.00 96.38 101 SER A N 1
ATOM 812 C CA . SER A 1 101 ? 20.093 -2.828 -5.192 1.00 96.38 101 SER A CA 1
ATOM 813 C C . SER A 1 101 ? 18.897 -3.702 -5.578 1.00 96.38 101 SER A C 1
ATOM 815 O O . SER A 1 101 ? 18.663 -3.921 -6.763 1.00 96.38 101 SER A O 1
ATOM 817 N N . ARG A 1 102 ? 18.086 -4.127 -4.602 1.00 96.00 102 ARG A N 1
ATOM 818 C CA . ARG A 1 102 ? 16.883 -4.937 -4.846 1.00 96.00 102 ARG A CA 1
ATOM 819 C C . ARG A 1 102 ? 15.771 -4.129 -5.514 1.00 96.00 102 ARG A C 1
ATOM 821 O O . ARG A 1 102 ? 15.031 -4.655 -6.339 1.00 96.00 102 ARG A O 1
ATOM 828 N N . TRP A 1 103 ? 15.665 -2.838 -5.190 1.00 95.50 103 TRP A N 1
ATOM 829 C CA . TRP A 1 103 ? 14.768 -1.919 -5.898 1.00 95.50 103 TRP A CA 1
ATOM 830 C C . TRP A 1 103 ? 15.179 -1.748 -7.362 1.00 95.50 103 TRP A C 1
ATOM 832 O O . TRP A 1 103 ? 14.329 -1.851 -8.245 1.00 95.50 103 TRP A O 1
ATOM 842 N N . SER A 1 104 ? 16.471 -1.522 -7.619 1.00 96.25 104 SER A N 1
ATOM 843 C CA . SER A 1 104 ? 17.027 -1.434 -8.972 1.00 96.25 104 SER A CA 1
ATOM 844 C C . SER A 1 104 ? 16.813 -2.722 -9.759 1.00 96.25 104 SER A C 1
ATOM 846 O O . SER A 1 104 ? 16.474 -2.657 -10.931 1.00 96.25 104 SER A O 1
ATOM 848 N N . GLU A 1 105 ? 16.964 -3.883 -9.127 1.00 97.38 105 GLU A N 1
ATOM 849 C CA . GLU A 1 105 ? 16.718 -5.180 -9.757 1.00 97.38 105 GLU A CA 1
ATOM 850 C C . GLU A 1 105 ? 15.252 -5.341 -10.180 1.00 97.38 105 GLU A C 1
ATOM 852 O O . GLU A 1 105 ? 14.967 -5.622 -11.345 1.00 97.38 105 GLU A O 1
ATOM 857 N N . ALA A 1 106 ? 14.310 -5.065 -9.275 1.00 96.50 106 ALA A N 1
ATOM 858 C CA . ALA A 1 106 ? 12.878 -5.142 -9.563 1.00 96.50 106 ALA A CA 1
ATOM 859 C C . ALA A 1 106 ? 12.406 -4.128 -10.626 1.00 96.50 106 ALA A C 1
ATOM 861 O O . ALA A 1 106 ? 11.416 -4.364 -11.322 1.00 96.50 106 ALA A O 1
ATOM 862 N N . LEU A 1 107 ? 13.108 -2.998 -10.763 1.00 95.56 107 LEU A N 1
ATOM 863 C CA . LEU A 1 107 ? 12.837 -1.945 -11.748 1.00 95.56 107 LEU A CA 1
ATOM 864 C C . LEU A 1 107 ? 13.834 -1.938 -12.917 1.00 95.56 107 LEU A C 1
ATOM 866 O O . LEU A 1 107 ? 13.857 -0.972 -13.675 1.00 95.56 107 LEU A O 1
ATOM 870 N N . SER A 1 108 ? 14.625 -2.997 -13.088 1.00 94.19 108 SER A N 1
ATOM 871 C CA . SER A 1 108 ? 15.739 -3.054 -14.051 1.00 94.19 108 SER A CA 1
ATOM 872 C C . SER A 1 108 ? 15.322 -2.774 -15.493 1.00 94.19 108 SER A C 1
ATOM 874 O O . SER A 1 108 ? 16.061 -2.157 -16.253 1.00 94.19 108 SER A O 1
ATOM 876 N N . ASP A 1 109 ? 14.103 -3.166 -15.849 1.00 90.94 109 ASP A N 1
ATOM 877 C CA . ASP A 1 109 ? 13.549 -2.955 -17.182 1.00 90.94 109 ASP A CA 1
ATOM 878 C C . ASP A 1 109 ? 12.625 -1.736 -17.276 1.00 90.94 109 ASP A C 1
ATOM 880 O O . ASP A 1 109 ? 11.964 -1.544 -18.294 1.00 90.94 109 ASP A O 1
ATOM 884 N N . CYS A 1 110 ? 12.510 -0.933 -16.218 1.00 94.38 110 CYS A N 1
ATOM 885 C CA . CYS A 1 110 ? 11.703 0.278 -16.239 1.00 94.38 110 CYS A CA 1
ATOM 886 C C . CYS A 1 110 ? 12.363 1.315 -17.154 1.00 94.38 110 CYS A C 1
ATOM 888 O O . CYS A 1 110 ? 13.395 1.891 -16.816 1.00 94.38 110 CYS A O 1
ATOM 890 N N . GLY A 1 111 ? 11.742 1.601 -18.301 1.00 91.88 111 GLY A N 1
ATOM 891 C CA . GLY A 1 111 ? 12.246 2.589 -19.257 1.00 91.88 111 GLY A CA 1
ATOM 892 C C . GLY A 1 111 ? 12.171 4.033 -18.749 1.00 91.88 111 GLY A C 1
ATOM 893 O O . GLY A 1 111 ? 12.728 4.935 -19.372 1.00 91.88 111 GLY A O 1
ATOM 894 N N . GLY A 1 112 ? 11.467 4.263 -17.641 1.00 92.44 112 GLY A N 1
ATOM 895 C CA . GLY A 1 112 ? 11.346 5.564 -16.999 1.00 92.44 112 GLY A CA 1
ATOM 896 C C . GLY A 1 112 ? 10.099 5.687 -16.128 1.00 92.44 112 GLY A C 1
ATOM 897 O O . GLY A 1 112 ? 9.124 4.947 -16.283 1.00 92.44 112 GLY A O 1
ATOM 898 N N . ILE A 1 113 ? 10.120 6.668 -15.232 1.00 92.19 113 ILE A N 1
ATOM 899 C CA . ILE A 1 113 ? 8.970 7.127 -14.459 1.00 92.19 113 ILE A CA 1
ATOM 900 C C . ILE A 1 113 ? 8.394 8.370 -15.136 1.00 92.19 113 ILE A C 1
ATOM 902 O O . ILE A 1 113 ? 9.094 9.356 -15.365 1.00 92.19 113 ILE A O 1
ATOM 906 N N . ILE A 1 114 ? 7.099 8.334 -15.438 1.00 89.62 114 ILE A N 1
ATOM 907 C CA . ILE A 1 114 ? 6.397 9.424 -16.112 1.00 89.62 114 ILE A CA 1
ATOM 908 C C . ILE A 1 114 ? 5.307 9.945 -15.196 1.00 89.62 114 ILE A C 1
ATOM 910 O O . ILE A 1 114 ? 4.382 9.215 -14.828 1.00 89.62 114 ILE A O 1
ATOM 914 N N . LYS A 1 115 ? 5.377 11.232 -14.876 1.00 85.62 115 LYS A N 1
ATOM 915 C CA . LYS A 1 115 ? 4.359 11.926 -14.100 1.00 85.62 115 LYS A CA 1
ATOM 916 C C . LYS A 1 115 ? 3.556 12.858 -14.996 1.00 85.62 115 LYS A C 1
ATOM 918 O O . LYS A 1 115 ? 4.110 13.754 -15.617 1.00 85.62 115 LYS A O 1
ATOM 923 N N . CYS A 1 116 ? 2.234 12.694 -15.030 1.00 77.94 116 CYS A N 1
ATOM 924 C CA . CYS A 1 116 ? 1.375 13.680 -15.683 1.00 77.94 116 CYS A CA 1
ATOM 925 C C . CYS A 1 116 ? 1.212 14.941 -14.811 1.00 77.94 116 CYS A C 1
ATOM 927 O O . CYS A 1 116 ? 1.044 14.797 -13.593 1.00 77.94 116 CYS A O 1
ATOM 929 N N . PRO A 1 117 ? 1.203 16.151 -15.411 1.00 66.06 117 PRO A N 1
ATOM 930 C CA . PRO A 1 117 ? 1.161 17.435 -14.698 1.00 66.06 117 PRO A CA 1
ATOM 931 C C . PRO A 1 117 ? 0.028 17.574 -13.674 1.00 66.06 117 PRO A C 1
ATOM 933 O O . PRO A 1 117 ? 0.206 18.216 -12.644 1.00 66.06 117 PRO A O 1
ATOM 936 N N . ASP A 1 118 ? -1.108 16.918 -13.917 1.00 63.69 118 ASP A N 1
ATOM 937 C CA . ASP A 1 118 ? -2.316 17.013 -13.086 1.00 63.69 118 ASP A CA 1
ATOM 938 C C . ASP A 1 118 ? -2.237 16.187 -11.785 1.00 63.69 118 ASP A C 1
ATOM 940 O O . ASP A 1 118 ? -3.154 16.186 -10.959 1.00 63.69 118 ASP A O 1
ATOM 944 N N . SER A 1 119 ? -1.136 15.463 -11.570 1.00 58.94 119 SER A N 1
ATOM 945 C CA . SER A 1 119 ? -0.946 14.658 -10.366 1.00 58.94 119 SER A CA 1
ATOM 946 C C . SER A 1 119 ? -0.277 15.457 -9.240 1.00 58.94 119 SER A C 1
ATOM 948 O O . SER A 1 119 ? 0.683 16.203 -9.441 1.00 58.94 119 SER A O 1
ATOM 950 N N . SER A 1 120 ? -0.782 15.272 -8.013 1.00 62.06 120 SER A N 1
ATOM 951 C CA . SER A 1 120 ? -0.248 15.874 -6.780 1.00 62.06 120 SER A CA 1
ATOM 952 C C . SER A 1 120 ? 1.271 15.699 -6.646 1.00 62.06 120 SER A C 1
ATOM 954 O O . SER A 1 120 ? 1.853 14.808 -7.266 1.00 62.06 120 SER A O 1
ATOM 956 N N . ILE A 1 121 ? 1.933 16.522 -5.823 1.00 64.62 121 ILE A N 1
ATOM 957 C CA . ILE A 1 121 ? 3.346 16.316 -5.453 1.00 64.62 121 ILE A CA 1
ATOM 958 C C . ILE A 1 121 ? 3.528 14.847 -5.036 1.00 64.62 121 ILE A C 1
ATOM 960 O O . ILE A 1 121 ? 2.768 14.325 -4.220 1.00 64.62 121 ILE A O 1
ATOM 964 N N . GLN A 1 122 ? 4.468 14.171 -5.689 1.00 74.12 122 GLN A N 1
ATOM 965 C CA . GLN A 1 122 ? 4.811 12.770 -5.469 1.00 74.12 122 GLN A CA 1
ATOM 966 C C . GLN A 1 122 ? 6.323 12.708 -5.332 1.00 74.12 122 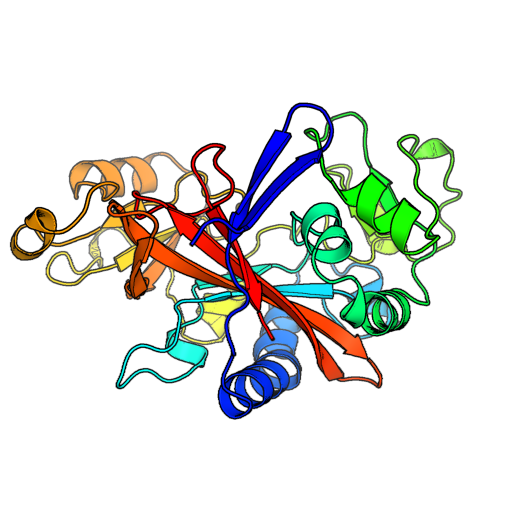GLN A C 1
ATOM 968 O O . GLN A 1 122 ? 7.033 13.494 -5.956 1.00 74.12 122 GLN A O 1
ATOM 973 N N . ASP A 1 123 ? 6.790 11.788 -4.507 1.00 86.56 123 ASP A N 1
ATOM 974 C CA . ASP A 1 123 ? 8.199 11.564 -4.211 1.00 86.56 123 ASP A CA 1
ATOM 975 C C . ASP A 1 123 ? 8.895 10.683 -5.257 1.00 86.56 123 ASP A C 1
ATOM 977 O O . ASP A 1 123 ? 10.082 10.410 -5.132 1.00 86.56 123 ASP A O 1
ATOM 981 N N . ASP A 1 124 ? 8.197 10.253 -6.310 1.00 88.75 124 ASP A N 1
ATOM 982 C CA . ASP A 1 124 ? 8.755 9.336 -7.309 1.00 88.75 124 ASP A CA 1
ATOM 983 C C . ASP A 1 124 ? 10.013 9.876 -8.009 1.00 88.75 124 ASP A C 1
ATOM 985 O O . ASP A 1 124 ? 10.869 9.084 -8.389 1.00 88.75 124 ASP A O 1
ATOM 989 N N . PHE A 1 125 ? 10.166 11.200 -8.145 1.00 90.31 125 PHE A N 1
ATOM 990 C CA . PHE A 1 125 ? 11.384 11.799 -8.712 1.00 90.31 125 PHE A CA 1
ATOM 991 C C . PHE A 1 125 ? 12.632 11.480 -7.876 1.00 90.31 125 PHE A C 1
ATOM 993 O O . PHE A 1 125 ? 13.715 11.334 -8.428 1.00 90.31 125 PHE A O 1
ATOM 1000 N N . ILE A 1 126 ? 12.477 11.321 -6.557 1.00 93.12 126 ILE A N 1
ATOM 1001 C CA . ILE A 1 126 ? 13.560 10.938 -5.643 1.00 93.12 126 ILE A CA 1
ATOM 1002 C C . ILE A 1 126 ? 13.930 9.481 -5.885 1.00 93.12 126 ILE A C 1
ATOM 1004 O O . ILE A 1 126 ? 15.104 9.144 -5.944 1.00 93.12 126 ILE A O 1
ATOM 1008 N N . CYS A 1 127 ? 12.931 8.609 -6.050 1.00 93.94 127 CYS A N 1
ATOM 1009 C CA . CYS A 1 127 ? 13.170 7.207 -6.385 1.00 93.94 127 CYS A CA 1
ATOM 1010 C C . CYS A 1 127 ? 13.911 7.097 -7.724 1.00 93.94 127 CYS A C 1
ATOM 1012 O O . CYS A 1 127 ? 14.913 6.394 -7.817 1.00 93.94 127 CYS A O 1
ATOM 1014 N N . ALA A 1 128 ? 13.453 7.842 -8.731 1.00 93.69 128 ALA A N 1
ATOM 1015 C CA . ALA A 1 128 ? 14.070 7.878 -10.046 1.00 93.69 128 ALA A CA 1
ATOM 1016 C C . ALA A 1 128 ? 15.535 8.335 -9.990 1.00 93.69 128 ALA A C 1
ATOM 1018 O O . ALA A 1 128 ? 16.401 7.645 -10.519 1.00 93.69 128 ALA A O 1
ATOM 1019 N N . ASP A 1 129 ? 15.819 9.436 -9.290 1.00 94.38 129 ASP A N 1
ATOM 1020 C CA . ASP A 1 129 ? 17.177 9.953 -9.095 1.00 94.38 129 ASP A CA 1
ATOM 1021 C C . ASP A 1 129 ? 18.079 8.932 -8.379 1.00 94.38 129 ASP A C 1
ATOM 1023 O O . ASP A 1 129 ? 19.123 8.533 -8.896 1.0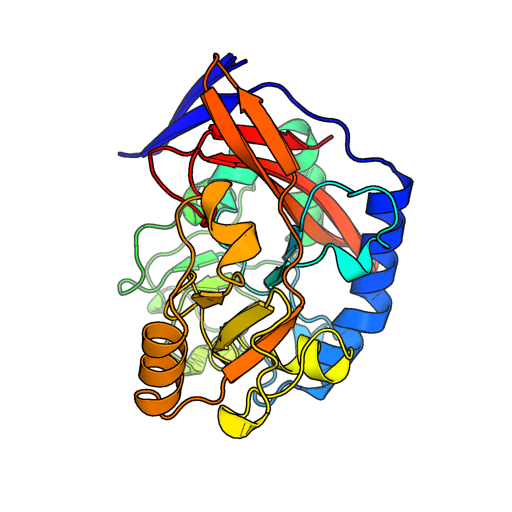0 94.38 129 ASP A O 1
ATOM 1027 N N . LEU A 1 130 ? 17.625 8.406 -7.236 1.00 95.62 130 LEU A N 1
ATOM 1028 C CA . LEU A 1 130 ? 18.391 7.457 -6.423 1.00 95.62 130 LEU A CA 1
ATOM 1029 C C . LEU A 1 130 ? 18.670 6.120 -7.122 1.00 95.62 130 LEU A C 1
ATOM 1031 O O . LEU A 1 130 ? 19.652 5.460 -6.781 1.00 95.62 130 LEU A O 1
ATOM 1035 N N . LEU A 1 131 ? 17.808 5.705 -8.054 1.00 95.75 131 LEU A N 1
ATOM 1036 C CA . LEU A 1 131 ? 17.944 4.457 -8.812 1.00 95.75 131 LEU A CA 1
ATOM 1037 C C . LEU A 1 131 ? 18.449 4.679 -10.244 1.00 95.75 131 LEU A C 1
ATOM 1039 O O . LEU A 1 131 ? 18.552 3.713 -10.996 1.00 95.75 131 LEU A O 1
ATOM 1043 N N . SER A 1 132 ? 18.771 5.922 -10.624 1.00 95.25 132 SER A N 1
ATOM 1044 C CA . SER A 1 132 ? 19.189 6.291 -11.986 1.00 95.25 132 SER A CA 1
ATOM 1045 C C . SER A 1 132 ? 18.184 5.882 -13.077 1.00 95.25 132 SER A C 1
ATOM 1047 O O . SER A 1 132 ? 18.564 5.504 -14.184 1.00 95.25 132 SER A O 1
ATOM 1049 N N . ILE A 1 133 ? 16.888 5.966 -12.772 1.00 93.81 133 ILE A N 1
ATOM 1050 C CA . ILE A 1 133 ? 15.794 5.719 -13.717 1.00 93.81 133 ILE A CA 1
ATOM 1051 C C . ILE A 1 133 ? 15.392 7.062 -14.346 1.00 93.81 133 ILE A C 1
ATOM 1053 O O . ILE A 1 133 ? 15.225 8.041 -13.618 1.00 93.81 133 ILE A O 1
ATOM 1057 N N . PRO A 1 134 ? 15.188 7.153 -15.674 1.00 92.75 134 PRO A N 1
ATOM 1058 C CA . PRO A 1 134 ? 14.727 8.391 -16.297 1.00 92.75 134 PRO A CA 1
ATOM 1059 C C . PRO A 1 134 ? 13.410 8.885 -15.685 1.00 92.75 134 PRO A C 1
ATOM 1061 O O . PRO A 1 134 ? 12.469 8.109 -15.533 1.00 92.75 134 PRO A O 1
ATOM 1064 N N . TYR A 1 135 ? 13.319 10.178 -15.371 1.00 91.25 135 TYR A N 1
ATOM 1065 C CA . TYR A 1 135 ? 12.100 10.814 -14.867 1.00 91.25 135 TYR A CA 1
ATOM 1066 C C . TYR A 1 135 ? 11.646 11.925 -15.814 1.00 91.25 135 TYR A C 1
ATOM 1068 O O . TYR A 1 135 ? 12.445 12.785 -16.183 1.00 91.25 135 TYR A O 1
ATOM 1076 N N . SER A 1 136 ? 10.363 11.940 -16.176 1.00 88.69 136 SER A N 1
ATOM 1077 C CA . SER A 1 136 ? 9.775 13.019 -16.977 1.00 88.69 136 SER A CA 1
ATOM 1078 C C . SER A 1 136 ? 8.431 13.478 -16.417 1.00 88.69 136 SER A C 1
ATOM 1080 O O . SER A 1 136 ? 7.584 12.666 -16.042 1.00 88.69 136 SER A O 1
ATOM 1082 N N . ASN A 1 137 ? 8.225 14.798 -16.406 1.00 85.88 137 ASN A N 1
ATOM 1083 C CA . ASN A 1 137 ? 6.909 15.419 -16.205 1.00 85.88 137 ASN A CA 1
ATOM 1084 C C . ASN A 1 137 ? 6.178 15.678 -17.536 1.00 85.88 137 ASN A C 1
ATOM 1086 O O . ASN A 1 137 ? 5.044 16.158 -17.541 1.00 85.88 137 ASN A O 1
ATOM 1090 N N . ASP A 1 138 ? 6.843 15.420 -18.661 1.00 81.06 138 ASP A N 1
ATOM 1091 C CA . ASP A 1 138 ? 6.284 15.574 -19.992 1.00 81.06 138 ASP A CA 1
ATOM 1092 C C . ASP A 1 138 ? 5.974 14.197 -20.564 1.00 81.06 138 ASP A C 1
ATOM 1094 O O . ASP A 1 138 ? 6.857 13.382 -20.824 1.00 81.06 138 ASP A O 1
ATOM 1098 N N . ILE A 1 139 ? 4.691 13.930 -20.763 1.00 72.00 139 ILE A N 1
ATOM 1099 C CA . ILE A 1 139 ? 4.271 12.660 -21.331 1.00 72.00 139 ILE A CA 1
ATOM 1100 C C . ILE A 1 139 ? 4.508 12.584 -22.844 1.00 72.00 139 ILE A C 1
ATOM 1102 O O . ILE A 1 139 ? 4.621 11.490 -23.389 1.00 72.00 139 ILE A O 1
ATOM 1106 N N . LEU A 1 140 ? 4.629 13.733 -23.518 1.00 71.50 140 LEU A N 1
ATOM 1107 C CA . LEU A 1 140 ? 4.933 13.812 -24.947 1.00 71.50 140 LEU A CA 1
ATOM 1108 C C . LEU A 1 140 ? 6.404 13.503 -25.236 1.00 71.50 140 LEU A C 1
ATOM 1110 O O . LEU A 1 140 ? 6.734 13.105 -26.350 1.00 71.50 140 LEU A O 1
ATOM 1114 N N . SER A 1 141 ? 7.282 13.619 -24.233 1.00 67.69 141 SER A N 1
ATOM 1115 C CA . SER A 1 141 ? 8.698 13.266 -24.366 1.00 67.69 141 SER A CA 1
ATOM 1116 C C . SER A 1 141 ? 8.926 11.756 -24.487 1.00 67.69 141 SER A C 1
ATOM 1118 O O . SER A 1 141 ? 10.060 11.314 -24.676 1.00 67.69 141 SER A O 1
ATOM 1120 N N . VAL A 1 142 ? 7.873 10.946 -24.344 1.00 66.69 142 VAL A N 1
ATOM 1121 C CA . VAL A 1 142 ? 7.957 9.492 -24.339 1.00 66.69 142 VAL A CA 1
ATOM 1122 C C . VAL A 1 142 ? 7.261 8.930 -25.573 1.00 66.69 142 VAL A C 1
ATOM 1124 O O . VAL A 1 142 ? 6.039 8.893 -25.665 1.00 66.69 142 VAL A O 1
ATOM 1127 N N . ASN A 1 143 ? 8.055 8.431 -26.523 1.00 61.81 143 ASN A N 1
ATOM 1128 C CA . ASN A 1 143 ? 7.601 7.889 -27.812 1.00 61.81 143 ASN A CA 1
ATOM 1129 C C . ASN A 1 143 ? 6.886 6.518 -27.717 1.00 61.81 143 ASN A C 1
ATOM 1131 O O . ASN A 1 143 ? 7.030 5.688 -28.614 1.00 61.81 143 ASN A O 1
ATOM 1135 N N . GLY A 1 144 ? 6.149 6.238 -26.635 1.00 58.16 144 GLY A N 1
ATOM 1136 C CA . GLY A 1 144 ? 5.283 5.055 -26.490 1.00 58.16 144 GLY A CA 1
ATOM 1137 C C . GLY A 1 144 ? 5.971 3.683 -26.599 1.00 58.16 144 GLY A C 1
ATOM 1138 O O . GLY A 1 144 ? 5.292 2.663 -26.669 1.00 58.16 144 GLY A O 1
ATOM 1139 N N . LYS A 1 145 ? 7.309 3.625 -26.633 1.00 68.62 145 LYS A N 1
ATOM 1140 C CA . LYS A 1 145 ? 8.093 2.400 -26.870 1.00 68.62 145 LYS A CA 1
ATOM 1141 C C . LYS A 1 145 ? 8.894 1.979 -25.643 1.00 68.62 145 LYS A C 1
ATOM 1143 O O . LYS A 1 145 ? 10.114 1.858 -25.694 1.00 68.62 145 LYS A O 1
ATOM 1148 N N . GLY A 1 146 ? 8.198 1.714 -24.550 1.00 68.81 146 GLY A N 1
ATOM 1149 C CA . GLY A 1 146 ? 8.809 1.102 -23.381 1.00 68.81 146 GLY A CA 1
ATOM 1150 C C . GLY A 1 146 ? 7.772 0.719 -22.336 1.00 68.81 146 GLY A C 1
ATOM 1151 O O . GLY A 1 146 ? 6.658 1.243 -22.362 1.00 68.81 146 GLY A O 1
ATOM 1152 N N . PRO A 1 147 ? 8.116 -0.196 -21.423 1.00 93.00 147 PRO A N 1
ATOM 1153 C CA . PRO A 1 147 ? 7.439 -0.260 -20.144 1.00 93.00 147 PRO A CA 1
ATOM 1154 C C . PRO A 1 147 ? 7.830 0.955 -19.293 1.00 93.00 147 PRO A C 1
ATOM 1156 O O . PRO A 1 147 ? 8.999 1.137 -18.955 1.00 93.00 147 PRO A O 1
ATOM 1159 N N . TYR A 1 148 ? 6.857 1.777 -18.920 1.00 93.44 148 TYR A N 1
ATOM 1160 C CA . TYR A 1 148 ? 7.063 2.957 -18.081 1.00 93.44 148 TYR A CA 1
ATOM 1161 C C . TYR A 1 148 ? 6.241 2.869 -16.805 1.00 93.44 148 TYR A C 1
ATOM 1163 O O . TYR A 1 148 ? 5.121 2.363 -16.799 1.00 93.44 148 TYR A O 1
ATOM 1171 N N . TRP A 1 149 ? 6.756 3.417 -15.711 1.00 93.56 149 TRP A N 1
ATOM 1172 C CA . TRP A 1 149 ? 5.956 3.634 -14.514 1.00 93.56 149 TRP A CA 1
ATOM 1173 C C . TRP A 1 149 ? 5.153 4.929 -14.665 1.00 93.56 149 TRP A C 1
ATOM 1175 O O . TRP A 1 149 ? 5.690 6.023 -14.492 1.00 93.56 149 TRP A O 1
ATOM 1185 N N . ILE A 1 150 ? 3.869 4.822 -15.013 1.00 91.25 150 ILE A N 1
ATOM 1186 C CA . ILE A 1 150 ? 3.050 5.983 -15.386 1.00 91.25 150 ILE A CA 1
ATOM 1187 C C . ILE A 1 150 ? 2.121 6.405 -14.243 1.00 91.25 150 ILE A C 1
ATOM 1189 O O . ILE A 1 150 ? 1.240 5.663 -13.804 1.00 91.25 150 ILE A O 1
ATOM 1193 N N . ARG A 1 151 ? 2.272 7.654 -13.796 1.00 88.94 151 ARG A N 1
ATOM 1194 C CA . ARG A 1 151 ? 1.368 8.340 -12.863 1.00 88.94 151 ARG A CA 1
ATOM 1195 C C . ARG A 1 151 ? 0.428 9.242 -13.648 1.00 88.94 151 ARG A C 1
ATOM 1197 O O . ARG A 1 151 ? 0.704 10.422 -13.868 1.00 88.94 151 ARG A O 1
ATOM 1204 N N . SER A 1 152 ? -0.680 8.665 -14.093 1.00 85.12 152 SER A N 1
ATOM 1205 C CA . SER A 1 152 ? -1.689 9.368 -14.880 1.00 85.12 152 SER A CA 1
ATOM 1206 C C . SER A 1 152 ? -3.094 8.842 -14.599 1.00 85.12 152 SER A C 1
ATOM 1208 O O . SER A 1 152 ? -3.264 7.769 -14.013 1.00 85.12 152 SER A O 1
ATOM 1210 N N . ASP A 1 153 ? -4.076 9.620 -15.031 1.00 82.12 153 ASP A N 1
ATOM 1211 C CA . ASP A 1 153 ? -5.467 9.255 -15.291 1.00 82.12 153 ASP A CA 1
ATOM 1212 C C . ASP A 1 153 ? -5.771 9.202 -16.807 1.00 82.12 153 ASP A C 1
ATOM 1214 O O . ASP A 1 153 ? -6.874 8.852 -17.220 1.00 82.12 153 ASP A O 1
ATOM 1218 N N . LYS A 1 154 ? -4.786 9.502 -17.667 1.00 82.00 154 LYS A N 1
ATOM 1219 C CA . LYS A 1 154 ? -4.904 9.440 -19.128 1.00 82.00 154 LYS A CA 1
ATOM 1220 C C . LYS A 1 154 ? -4.707 8.007 -19.616 1.00 82.00 154 LYS A C 1
ATOM 1222 O O . LYS A 1 154 ? -3.599 7.482 -19.653 1.00 82.00 154 LYS A O 1
ATOM 1227 N N . PHE A 1 155 ? -5.793 7.386 -20.057 1.00 82.44 155 PHE A N 1
ATOM 1228 C CA . PHE A 1 155 ? -5.835 5.947 -20.335 1.00 82.44 155 PHE A CA 1
ATOM 1229 C C . PHE A 1 155 ? -5.101 5.460 -21.592 1.00 82.44 155 PHE A C 1
ATOM 1231 O O . PHE A 1 155 ? -4.942 4.257 -21.763 1.00 82.44 155 PHE A O 1
ATOM 1238 N N . HIS A 1 156 ? -4.683 6.341 -22.501 1.00 83.38 156 HIS A N 1
ATOM 1239 C CA . HIS A 1 156 ? -4.055 5.923 -23.765 1.00 83.38 156 HIS A CA 1
ATOM 1240 C C . HIS A 1 156 ? -2.623 5.389 -23.601 1.00 83.38 156 HIS A C 1
ATOM 1242 O O . HIS A 1 156 ? -2.025 4.956 -24.578 1.00 83.38 156 HIS A O 1
ATOM 1248 N N . PHE A 1 157 ? -2.090 5.383 -22.376 1.00 86.44 157 PHE A N 1
ATOM 1249 C CA . PHE A 1 157 ? -0.778 4.822 -22.054 1.00 86.44 157 PHE A CA 1
ATOM 1250 C C . PHE A 1 157 ? -0.835 3.462 -21.349 1.00 86.44 157 PHE A C 1
ATOM 1252 O O . PHE A 1 157 ? 0.206 2.959 -20.933 1.00 86.44 157 PHE A O 1
ATOM 1259 N N . GLU A 1 158 ? -2.020 2.863 -21.187 1.00 89.88 158 GLU A N 1
ATOM 1260 C CA . GLU A 1 158 ? -2.190 1.582 -20.478 1.00 89.88 158 GLU A CA 1
ATOM 1261 C C . GLU A 1 158 ? -1.286 0.481 -21.069 1.00 89.88 158 GLU A C 1
ATOM 1263 O O . GLU A 1 158 ? -0.603 -0.235 -20.334 1.00 89.88 158 GLU A O 1
ATOM 1268 N N . ASP A 1 159 ? -1.185 0.431 -22.400 1.00 90.94 159 ASP A N 1
ATOM 1269 C CA . ASP A 1 159 ? -0.385 -0.554 -23.139 1.00 90.94 159 ASP A CA 1
ATOM 1270 C C . ASP A 1 159 ? 1.125 -0.405 -22.931 1.00 90.94 159 ASP A C 1
ATOM 1272 O O . ASP A 1 159 ? 1.868 -1.334 -23.229 1.00 90.94 159 ASP A O 1
ATOM 1276 N N . SER A 1 160 ? 1.587 0.734 -22.413 1.00 91.69 160 SER A N 1
ATOM 1277 C CA . SER A 1 160 ? 2.991 0.998 -22.073 1.00 91.69 160 SER A CA 1
ATOM 1278 C C . SER A 1 160 ? 3.226 1.048 -20.561 1.00 91.69 160 SER A C 1
ATOM 1280 O O . SER A 1 160 ? 4.365 1.159 -20.117 1.00 91.69 160 SER A O 1
ATOM 1282 N N . SER A 1 161 ? 2.171 0.999 -19.748 1.00 93.38 161 SER A N 1
ATOM 1283 C CA . SER A 1 161 ? 2.274 1.226 -18.311 1.00 93.38 161 SER A CA 1
ATOM 1284 C C . SER A 1 161 ? 2.641 -0.049 -17.555 1.00 93.38 161 SER A C 1
ATOM 1286 O O . SER A 1 161 ? 2.048 -1.110 -17.746 1.00 93.38 161 SER A O 1
ATOM 1288 N N . LEU A 1 162 ? 3.597 0.059 -16.636 1.00 95.75 162 LEU A N 1
ATOM 1289 C CA . LEU A 1 162 ? 3.988 -1.002 -15.708 1.00 95.75 162 LEU A CA 1
ATOM 1290 C C . LEU A 1 162 ? 2.959 -1.236 -14.590 1.00 95.75 162 LEU A C 1
ATOM 1292 O O . LEU A 1 162 ? 2.988 -2.282 -13.939 1.00 95.75 162 LEU A O 1
ATOM 1296 N N . VAL A 1 163 ? 2.062 -0.275 -14.390 1.00 95.12 163 VAL A N 1
ATOM 1297 C CA . VAL A 1 163 ? 1.034 -0.219 -13.341 1.00 95.12 163 VAL A CA 1
ATOM 1298 C C . VAL A 1 163 ? -0.327 0.095 -13.968 1.00 95.12 163 VAL A C 1
ATOM 1300 O O . VAL A 1 163 ? -0.355 0.710 -15.036 1.00 95.12 163 VAL A O 1
ATOM 1303 N N . PRO A 1 164 ? -1.460 -0.248 -13.335 1.00 94.69 164 PRO A N 1
ATOM 1304 C CA . PRO A 1 164 ? -2.757 0.104 -13.899 1.00 94.69 164 PRO A CA 1
ATOM 1305 C C . PRO A 1 164 ? -2.970 1.618 -13.941 1.00 94.69 164 PRO A C 1
ATOM 1307 O O . PRO A 1 164 ? -2.568 2.349 -13.028 1.00 94.69 164 PRO A O 1
ATOM 1310 N N . ILE A 1 165 ? -3.662 2.080 -14.980 1.00 92.06 165 ILE A N 1
ATOM 1311 C CA . ILE A 1 165 ? -4.201 3.440 -15.061 1.00 92.06 165 ILE A CA 1
ATOM 1312 C C . ILE A 1 165 ? -5.715 3.389 -14.845 1.00 92.06 165 ILE A C 1
ATOM 1314 O O . ILE A 1 165 ? -6.214 4.037 -13.926 1.00 92.06 165 ILE A O 1
ATOM 1318 N N . ARG A 1 166 ? -6.447 2.586 -15.631 1.00 92.81 166 ARG A N 1
ATOM 1319 C CA . ARG A 1 166 ? -7.910 2.429 -15.498 1.00 92.81 166 ARG A CA 1
ATOM 1320 C C . ARG A 1 166 ? -8.337 1.643 -14.268 1.00 92.81 166 ARG A C 1
ATOM 1322 O O . ARG A 1 166 ? -9.266 2.051 -13.581 1.00 92.81 166 ARG A O 1
ATOM 1329 N N . ASP A 1 167 ? -7.662 0.530 -13.998 1.00 92.50 167 ASP A N 1
ATOM 1330 C CA . ASP A 1 167 ? -7.985 -0.368 -12.881 1.00 92.50 167 ASP A CA 1
ATOM 1331 C C . ASP A 1 167 ? -7.287 0.055 -11.570 1.00 92.50 167 ASP A C 1
ATOM 1333 O O . ASP A 1 167 ? -7.229 -0.714 -10.608 1.00 92.50 167 ASP A O 1
ATOM 1337 N N . ASP A 1 168 ? -6.741 1.277 -11.502 1.00 92.00 168 ASP A N 1
ATOM 1338 C CA . ASP A 1 168 ? -6.083 1.770 -10.292 1.00 92.00 168 ASP A CA 1
ATOM 1339 C C . ASP A 1 168 ? -7.042 1.795 -9.096 1.00 92.00 168 ASP A C 1
ATOM 1341 O O . ASP A 1 168 ? -8.212 2.175 -9.199 1.00 92.00 168 ASP A O 1
ATOM 1345 N N . GLY A 1 169 ? -6.526 1.377 -7.939 1.00 91.94 169 GLY A N 1
ATOM 1346 C CA . GLY A 1 169 ? -7.289 1.314 -6.697 1.00 91.94 169 GLY A CA 1
ATOM 1347 C C . GLY A 1 169 ? -8.370 0.228 -6.647 1.00 91.94 169 GLY A C 1
ATOM 1348 O O . GLY A 1 169 ? -9.126 0.210 -5.673 1.00 91.94 169 GLY A O 1
ATOM 1349 N N . ASN A 1 170 ? -8.456 -0.665 -7.642 1.00 95.25 170 ASN A N 1
ATOM 1350 C CA . ASN A 1 170 ? -9.407 -1.777 -7.660 1.00 95.25 170 ASN A CA 1
ATOM 1351 C C . ASN A 1 170 ? -9.075 -2.827 -6.579 1.00 95.25 170 ASN A C 1
ATOM 1353 O O . ASN A 1 170 ? -7.983 -3.395 -6.531 1.00 95.25 170 ASN A O 1
ATOM 1357 N N . LYS A 1 171 ? -10.051 -3.103 -5.711 1.00 95.94 171 LYS A N 1
ATOM 1358 C CA . LYS A 1 171 ? -9.958 -4.012 -4.559 1.00 95.94 171 LYS A CA 1
ATOM 1359 C C . LYS A 1 171 ? -10.729 -5.316 -4.746 1.00 95.94 171 LYS A C 1
ATOM 1361 O O . LYS A 1 171 ? -10.908 -6.051 -3.774 1.00 95.94 171 LYS A O 1
ATOM 1366 N N . GLN A 1 172 ? -11.157 -5.643 -5.965 1.00 97.25 172 GLN A N 1
ATOM 1367 C CA . GLN A 1 172 ? -11.877 -6.883 -6.271 1.00 97.25 172 GLN A CA 1
ATOM 1368 C C . GLN A 1 172 ? -11.120 -8.133 -5.798 1.00 97.25 172 GLN A C 1
ATOM 1370 O O . GLN A 1 172 ? -11.736 -9.063 -5.280 1.00 97.25 172 GLN A O 1
ATOM 1375 N N . TYR A 1 173 ? -9.783 -8.122 -5.846 1.00 96.50 173 TYR A N 1
ATOM 1376 C CA . TYR A 1 173 ? -8.968 -9.223 -5.329 1.00 96.50 173 TYR A CA 1
ATOM 1377 C C . TYR A 1 173 ? -9.245 -9.542 -3.846 1.00 96.50 173 TYR A C 1
ATOM 1379 O O . TYR A 1 173 ? -9.125 -10.697 -3.445 1.00 96.50 173 TYR A O 1
ATOM 1387 N N . LEU A 1 174 ? -9.638 -8.565 -3.015 1.00 96.88 174 LEU A N 1
ATOM 1388 C CA . LEU A 1 174 ? -9.991 -8.823 -1.614 1.00 96.88 174 LEU A CA 1
ATOM 1389 C C . LEU A 1 174 ? -11.264 -9.667 -1.508 1.00 96.88 174 LEU A C 1
ATOM 1391 O O . LEU A 1 174 ? -11.353 -10.527 -0.632 1.00 96.88 174 LEU A O 1
ATOM 1395 N N . VAL A 1 175 ? -12.226 -9.452 -2.405 1.00 97.25 175 VAL A N 1
ATOM 1396 C CA . VAL A 1 175 ? -13.451 -10.257 -2.485 1.00 97.25 175 VAL A CA 1
ATOM 1397 C C . VAL A 1 175 ? -13.115 -11.658 -2.993 1.00 97.25 175 VAL A C 1
ATOM 1399 O O . VAL A 1 175 ? -13.474 -12.649 -2.358 1.00 97.25 175 VAL A O 1
ATOM 1402 N N . ASP A 1 176 ? -12.332 -11.752 -4.068 1.00 96.62 176 ASP A N 1
ATOM 1403 C CA . ASP A 1 176 ? -11.953 -13.027 -4.687 1.00 96.62 176 ASP A CA 1
ATOM 1404 C C . ASP A 1 176 ? -11.126 -13.919 -3.742 1.00 96.62 176 ASP A C 1
ATOM 1406 O O . ASP A 1 176 ? -11.222 -15.149 -3.777 1.00 96.62 176 ASP A O 1
ATOM 1410 N N . LEU A 1 177 ? -10.330 -13.308 -2.857 1.00 96.62 177 LEU A N 1
ATOM 1411 C CA . LEU A 1 177 ? -9.542 -13.989 -1.824 1.00 96.62 177 LEU A CA 1
ATOM 1412 C C . LEU A 1 177 ? -10.310 -14.240 -0.519 1.00 96.62 177 LEU A C 1
ATOM 1414 O O . LEU A 1 177 ? -9.717 -14.759 0.439 1.00 96.62 177 LEU A O 1
ATOM 1418 N N . LYS A 1 178 ? -11.602 -13.886 -0.466 1.00 96.56 178 LYS A N 1
ATOM 1419 C CA . LYS A 1 178 ? -12.466 -13.974 0.724 1.00 96.56 178 LYS A CA 1
ATOM 1420 C C . LYS A 1 178 ? -11.906 -13.213 1.932 1.00 96.56 178 LYS A C 1
ATOM 1422 O O . LYS A 1 178 ? -12.041 -13.651 3.069 1.00 96.56 178 LYS A O 1
ATOM 1427 N N . MET A 1 179 ? -11.220 -12.103 1.676 1.00 95.94 179 MET A N 1
ATOM 1428 C CA . MET A 1 179 ? -10.723 -11.167 2.692 1.00 95.94 179 MET A CA 1
ATOM 1429 C C . MET A 1 179 ? -11.713 -10.026 2.942 1.00 95.94 179 MET A C 1
ATOM 1431 O O . MET A 1 179 ? -11.627 -9.346 3.957 1.00 95.94 179 MET A O 1
ATOM 1435 N N . ALA A 1 180 ? -12.643 -9.812 2.014 1.00 97.06 180 ALA A N 1
ATOM 1436 C CA . ALA A 1 180 ? -13.742 -8.870 2.117 1.00 97.06 180 ALA A CA 1
ATOM 1437 C C . ALA A 1 180 ? -14.976 -9.437 1.399 1.00 97.06 180 ALA A C 1
ATOM 1439 O O . ALA A 1 180 ? -14.902 -10.451 0.705 1.00 97.06 180 ALA A O 1
ATOM 1440 N N . GLN A 1 181 ? -16.106 -8.757 1.539 1.00 97.56 181 GLN A N 1
ATOM 1441 C CA . GLN A 1 181 ? -17.328 -9.027 0.782 1.00 97.56 181 GLN A CA 1
ATOM 1442 C C . GLN A 1 181 ? -17.907 -7.713 0.261 1.00 97.56 181 GLN A C 1
ATOM 1444 O O . GLN A 1 181 ? -17.611 -6.653 0.813 1.00 97.56 181 GLN A O 1
ATOM 1449 N N . ILE A 1 182 ? -18.749 -7.765 -0.772 1.00 97.75 182 ILE A N 1
ATOM 1450 C CA . ILE A 1 182 ? -19.484 -6.576 -1.220 1.00 97.75 182 ILE A CA 1
ATOM 1451 C C . ILE A 1 182 ? -20.382 -6.094 -0.075 1.00 97.75 182 ILE A C 1
ATOM 1453 O O . ILE A 1 182 ? -21.155 -6.862 0.502 1.00 97.75 182 ILE A O 1
ATOM 1457 N N . ALA A 1 183 ? -20.251 -4.821 0.281 1.00 97.25 183 ALA A N 1
ATOM 1458 C CA . ALA A 1 183 ? -21.005 -4.213 1.358 1.00 97.25 183 ALA A CA 1
ATOM 1459 C C . ALA A 1 183 ? -22.453 -3.988 0.916 1.00 97.25 183 ALA A C 1
ATOM 1461 O O . ALA A 1 183 ? -22.732 -3.293 -0.057 1.00 97.25 183 ALA A O 1
ATOM 1462 N N . VAL A 1 184 ? -23.386 -4.539 1.685 1.00 95.81 184 VAL A N 1
ATOM 1463 C CA . VAL A 1 184 ? -24.818 -4.289 1.532 1.00 95.81 184 VAL A CA 1
ATOM 1464 C C . VAL A 1 184 ? -25.306 -3.718 2.853 1.00 95.81 184 VAL A C 1
ATOM 1466 O O . VAL A 1 184 ? -25.256 -4.408 3.866 1.00 95.81 184 VAL A O 1
ATOM 1469 N N . ALA A 1 185 ? -25.780 -2.468 2.857 1.00 94.81 185 ALA A N 1
ATOM 1470 C CA . ALA A 1 185 ? -26.077 -1.715 4.083 1.00 94.81 185 ALA A CA 1
ATOM 1471 C C . ALA A 1 185 ? -26.979 -2.470 5.082 1.00 94.81 185 ALA A C 1
ATOM 1473 O O . ALA A 1 185 ? -26.727 -2.438 6.284 1.00 94.81 185 ALA A O 1
ATOM 1474 N N . LYS A 1 186 ? -27.992 -3.193 4.582 1.00 95.56 186 LYS A N 1
ATOM 1475 C CA . LYS A 1 186 ? -28.915 -4.009 5.395 1.00 95.56 186 LYS A CA 1
ATOM 1476 C C . LYS A 1 186 ? -28.286 -5.262 6.022 1.00 95.56 186 LYS A C 1
ATOM 1478 O O . LYS A 1 186 ? -28.860 -5.806 6.954 1.00 95.56 186 LYS A O 1
ATOM 1483 N N . ASN A 1 187 ? -27.140 -5.713 5.515 1.00 95.88 187 ASN A N 1
ATOM 1484 C CA . ASN A 1 187 ? -26.455 -6.933 5.947 1.00 95.88 187 ASN A CA 1
ATOM 1485 C C . ASN A 1 187 ? -25.214 -6.638 6.807 1.00 95.88 187 ASN A C 1
ATOM 1487 O O . ASN A 1 187 ? -24.473 -7.560 7.137 1.00 95.88 187 ASN A O 1
ATOM 1491 N N . LEU A 1 188 ? -24.937 -5.368 7.118 1.00 96.88 188 LEU A N 1
ATOM 1492 C CA . LEU A 1 188 ? -23.818 -5.021 7.988 1.00 96.88 188 LEU A CA 1
ATOM 1493 C C . LEU A 1 188 ? -24.124 -5.445 9.425 1.00 96.88 188 LEU A C 1
ATOM 1495 O O . LEU A 1 188 ? -25.163 -5.078 9.976 1.00 96.88 188 LEU A O 1
ATOM 1499 N N . ASP A 1 189 ? -23.199 -6.187 10.025 1.00 96.31 189 ASP A N 1
ATOM 1500 C CA . ASP A 1 189 ? -23.257 -6.561 11.433 1.00 96.31 189 ASP A CA 1
ATOM 1501 C C . ASP A 1 189 ? -22.698 -5.417 12.292 1.00 96.31 189 ASP A C 1
ATOM 1503 O O . ASP A 1 189 ? -21.495 -5.160 12.329 1.00 96.31 189 ASP A O 1
ATOM 1507 N N . TRP A 1 190 ? -23.596 -4.698 12.965 1.00 95.62 190 TRP A N 1
ATOM 1508 C CA . TRP A 1 190 ? -23.263 -3.545 13.804 1.00 95.62 190 TRP A CA 1
ATOM 1509 C C . TRP A 1 190 ? -22.751 -3.929 15.202 1.00 95.62 190 TRP A C 1
ATOM 1511 O O . TRP A 1 190 ? -22.366 -3.043 15.970 1.00 95.62 190 TRP A O 1
ATOM 1521 N N . GLU A 1 191 ? -22.709 -5.224 15.531 1.00 95.25 191 GLU A N 1
ATOM 1522 C CA . GLU A 1 191 ? -22.172 -5.730 16.797 1.00 95.25 191 GLU A CA 1
ATOM 1523 C C . GLU A 1 191 ? -20.677 -6.054 16.734 1.00 95.25 191 GLU A C 1
ATOM 1525 O O . GLU A 1 191 ? -20.034 -6.188 17.787 1.00 95.25 191 GLU A O 1
ATOM 1530 N N . VAL A 1 192 ? -20.109 -6.115 15.524 1.00 94.56 192 VAL A N 1
ATOM 1531 C CA . VAL A 1 192 ? -18.692 -6.407 15.279 1.00 94.56 192 VAL A CA 1
ATOM 1532 C C . VAL A 1 192 ? -17.954 -5.230 14.623 1.00 94.56 192 VAL A C 1
ATOM 1534 O O . VAL A 1 192 ? -18.538 -4.456 13.864 1.00 94.56 192 VAL A O 1
ATOM 1537 N N . PRO A 1 193 ? -16.651 -5.056 14.905 1.00 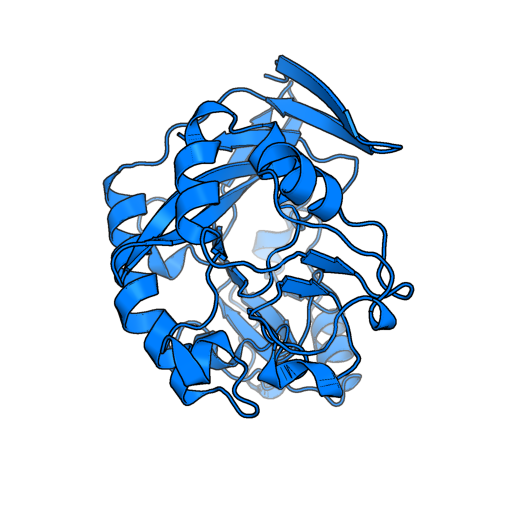94.12 193 PRO A N 1
ATOM 1538 C CA . PRO A 1 193 ? -15.798 -4.100 14.202 1.00 94.12 193 PRO A CA 1
ATOM 1539 C C . PRO A 1 193 ? -15.632 -4.407 12.708 1.00 94.12 193 PRO A C 1
ATOM 1541 O O . PRO A 1 193 ? -15.284 -5.528 12.331 1.00 94.12 193 PRO A O 1
ATOM 1544 N N . PHE A 1 194 ? -15.765 -3.392 11.851 1.00 96.38 194 PHE A N 1
ATOM 1545 C CA . PHE A 1 194 ? -15.510 -3.536 10.415 1.00 96.38 194 PHE A CA 1
ATOM 1546 C C . PHE A 1 194 ? -14.999 -2.248 9.766 1.00 96.38 194 PHE A C 1
ATOM 1548 O O . PHE A 1 194 ? -15.113 -1.150 10.311 1.00 96.38 194 PHE A O 1
ATOM 1555 N N . VAL A 1 195 ? -14.446 -2.386 8.565 1.00 96.19 195 VAL A N 1
ATOM 1556 C CA . VAL A 1 195 ? -14.052 -1.277 7.694 1.00 96.19 195 VAL A CA 1
ATOM 1557 C C . VAL A 1 195 ? -14.828 -1.391 6.395 1.00 96.19 195 VAL A C 1
ATOM 1559 O O . VAL A 1 195 ? -14.833 -2.457 5.779 1.00 96.19 195 VAL A O 1
ATOM 1562 N N . ILE A 1 196 ? -15.452 -0.295 5.964 1.00 97.06 196 ILE A N 1
ATOM 1563 C CA . ILE A 1 196 ? -15.928 -0.173 4.585 1.00 97.06 196 ILE A CA 1
ATOM 1564 C C . ILE A 1 196 ? -14.960 0.678 3.772 1.00 97.06 196 ILE A C 1
ATOM 1566 O O . ILE A 1 196 ? -14.399 1.660 4.266 1.00 97.06 196 ILE A O 1
ATOM 1570 N N . LYS A 1 197 ? -14.763 0.289 2.517 1.00 95.94 197 LYS A N 1
ATOM 1571 C CA . LYS A 1 197 ? -13.944 1.016 1.547 1.00 95.94 197 LYS A CA 1
ATOM 1572 C C . LYS A 1 197 ? -14.558 0.885 0.150 1.00 95.94 197 LYS A C 1
ATOM 1574 O O . LYS A 1 197 ? -15.147 -0.165 -0.120 1.00 95.94 197 LYS A O 1
ATOM 1579 N N . PRO A 1 198 ? -14.439 1.906 -0.716 1.00 96.19 198 PRO A N 1
ATOM 1580 C CA . PRO A 1 198 ? -14.859 1.790 -2.111 1.00 96.19 198 PRO A CA 1
ATOM 1581 C C . PRO A 1 198 ? -14.179 0.592 -2.776 1.00 96.19 198 PRO A C 1
ATOM 1583 O O . PRO A 1 198 ? -13.009 0.322 -2.487 1.00 96.19 198 PRO A O 1
ATOM 1586 N N . LEU A 1 199 ? -14.893 -0.128 -3.640 1.00 96.06 199 LEU A N 1
ATOM 1587 C CA . LEU A 1 199 ? -14.343 -1.236 -4.417 1.00 96.06 199 LEU A CA 1
ATOM 1588 C C . LEU A 1 199 ? -13.245 -0.723 -5.351 1.00 96.06 199 LEU A C 1
ATOM 1590 O O . LEU A 1 199 ? -12.172 -1.322 -5.406 1.00 96.06 199 LEU A O 1
ATOM 1594 N N . GLN A 1 200 ? -13.472 0.419 -5.995 1.00 94.19 200 GLN A N 1
ATOM 1595 C CA . GLN A 1 200 ? -12.448 1.183 -6.687 1.00 94.19 200 GLN A CA 1
ATOM 1596 C C . GLN A 1 200 ? -12.192 2.523 -5.985 1.00 94.19 200 GLN A C 1
ATOM 1598 O O . GLN A 1 200 ? -13.079 3.358 -5.838 1.00 94.19 200 GLN A O 1
ATOM 1603 N N . GLY A 1 201 ? -10.957 2.753 -5.533 1.00 88.69 201 GLY A N 1
ATOM 1604 C CA . GLY A 1 201 ? -10.589 4.028 -4.917 1.00 88.69 201 GLY A CA 1
ATOM 1605 C C . GLY A 1 201 ? -9.197 4.037 -4.299 1.00 88.69 201 GLY A C 1
ATOM 1606 O O . GLY A 1 201 ? -8.584 2.991 -4.100 1.00 88.69 201 GLY A O 1
ATOM 1607 N N . ALA A 1 202 ? -8.705 5.227 -3.952 1.00 82.56 202 ALA A N 1
ATOM 1608 C CA . ALA A 1 202 ? -7.358 5.428 -3.419 1.00 82.56 202 ALA A CA 1
ATOM 1609 C C . ALA A 1 202 ? -7.323 6.490 -2.304 1.00 82.56 202 ALA A C 1
ATOM 1611 O O . ALA A 1 202 ? -8.279 7.241 -2.085 1.00 82.56 202 ALA A O 1
ATOM 1612 N N . ARG A 1 203 ? -6.177 6.585 -1.613 1.00 80.69 203 ARG A N 1
ATOM 1613 C CA . ARG A 1 203 ? -5.859 7.650 -0.634 1.00 80.69 203 ARG A CA 1
ATOM 1614 C C . ARG A 1 203 ? -6.831 7.743 0.550 1.00 80.69 203 ARG A C 1
ATOM 1616 O O . ARG A 1 203 ? -7.084 8.833 1.058 1.00 80.69 203 ARG A O 1
ATOM 1623 N N . CYS A 1 204 ? -7.397 6.615 0.979 1.00 83.25 204 CYS A N 1
ATOM 1624 C CA . CYS A 1 204 ? -8.352 6.544 2.094 1.00 83.25 204 CYS A CA 1
ATOM 1625 C C . CYS A 1 204 ? -9.607 7.427 1.957 1.00 83.25 204 CYS A C 1
ATOM 1627 O O . CYS A 1 204 ? -10.283 7.695 2.957 1.00 83.25 204 CYS A O 1
ATOM 1629 N N . ARG A 1 205 ? -9.942 7.880 0.742 1.00 85.44 205 ARG A N 1
ATOM 1630 C CA . ARG A 1 205 ? -11.199 8.591 0.494 1.00 85.44 205 ARG A CA 1
ATOM 1631 C C . ARG A 1 205 ? -12.361 7.637 0.744 1.00 85.44 205 ARG A C 1
ATOM 1633 O O . ARG A 1 205 ? -12.314 6.489 0.318 1.00 85.44 205 ARG A O 1
ATOM 1640 N N . GLU A 1 206 ? -13.352 8.115 1.492 1.00 90.75 206 GLU A N 1
ATOM 1641 C CA . GLU A 1 206 ? -14.578 7.365 1.814 1.00 90.75 206 GLU A CA 1
ATOM 1642 C C . GLU A 1 206 ? -14.349 6.047 2.575 1.00 90.75 206 GLU A C 1
ATOM 1644 O O . GLU A 1 206 ? -15.252 5.226 2.700 1.00 90.75 206 GLU A O 1
ATOM 1649 N N . VAL A 1 207 ? -13.156 5.861 3.153 1.00 92.31 207 VAL A N 1
ATOM 1650 C CA . VAL A 1 207 ? -12.891 4.753 4.071 1.00 92.31 207 VAL A CA 1
ATOM 1651 C C . VAL A 1 207 ? -13.465 5.089 5.440 1.00 92.31 207 VAL A C 1
ATOM 1653 O O . VAL A 1 207 ? -13.073 6.074 6.086 1.00 92.31 207 VAL A O 1
ATOM 1656 N N . GLU A 1 208 ? -14.377 4.239 5.899 1.00 94.31 208 GLU A N 1
ATOM 1657 C CA . GLU A 1 208 ? -15.043 4.373 7.188 1.00 94.31 208 GLU A CA 1
ATOM 1658 C C . GLU A 1 208 ? -14.723 3.164 8.066 1.00 94.31 208 GLU A C 1
ATOM 1660 O O . GLU A 1 208 ? -14.949 2.018 7.681 1.00 94.31 208 GLU A O 1
ATOM 1665 N N . VAL A 1 209 ? -14.199 3.430 9.263 1.00 94.00 209 VAL A N 1
ATOM 1666 C CA . VAL A 1 209 ? -13.918 2.402 10.270 1.00 94.00 209 VAL A CA 1
ATOM 1667 C C . VAL A 1 209 ? -15.048 2.423 11.284 1.00 94.00 209 VAL A C 1
ATOM 1669 O O . VAL A 1 209 ? -15.225 3.421 11.977 1.00 94.00 209 VAL A O 1
ATOM 1672 N N . PHE A 1 210 ? -15.822 1.352 11.384 1.00 94.88 210 PHE A N 1
ATOM 1673 C CA . PHE A 1 210 ? -16.884 1.229 12.371 1.00 94.88 210 PHE A CA 1
ATOM 1674 C C . PHE A 1 210 ? -16.409 0.425 13.580 1.00 94.88 210 PHE A C 1
ATOM 1676 O O . PHE A 1 210 ? -15.908 -0.691 13.447 1.00 94.88 210 PHE A O 1
ATOM 1683 N N . LEU A 1 211 ? -16.637 0.986 14.770 1.00 92.69 211 LEU A N 1
ATOM 1684 C CA . LEU A 1 211 ? -16.495 0.289 16.043 1.00 92.69 211 LEU A CA 1
ATOM 1685 C C . LEU A 1 211 ? -17.828 0.332 16.812 1.00 92.69 211 LEU A C 1
ATOM 1687 O O . LEU A 1 211 ? -18.425 1.418 16.931 1.00 92.69 211 LEU A O 1
ATOM 1691 N N . PRO A 1 212 ? -18.286 -0.802 17.376 1.00 90.44 212 PRO A N 1
ATOM 1692 C CA . PRO A 1 212 ? -19.447 -0.842 18.260 1.00 90.44 212 PRO A CA 1
ATOM 1693 C C . PRO A 1 212 ? -19.268 0.086 19.464 1.00 90.44 212 PRO A C 1
ATOM 1695 O O . PRO A 1 212 ? -18.156 0.265 19.959 1.00 90.44 212 PRO A O 1
ATOM 1698 N N . SER A 1 213 ? -20.361 0.657 19.982 1.00 85.25 213 SER A N 1
ATOM 1699 C CA . SER A 1 213 ? -20.315 1.676 21.048 1.00 85.25 213 SER A CA 1
ATOM 1700 C C . SER A 1 213 ? -19.513 1.252 22.283 1.00 85.25 213 SER A C 1
ATOM 1702 O O . SER A 1 213 ? -18.809 2.077 22.862 1.00 85.25 213 SER A O 1
ATOM 1704 N N . LYS A 1 214 ? -19.551 -0.040 22.633 1.00 81.00 214 LYS A N 1
ATOM 1705 C CA . LYS A 1 214 ? -18.780 -0.631 23.739 1.00 81.00 214 LYS A CA 1
ATOM 1706 C C . LYS A 1 214 ? -17.254 -0.518 23.568 1.00 81.00 214 LYS A C 1
ATOM 1708 O O . LYS A 1 214 ? -16.554 -0.461 24.568 1.00 81.00 214 LYS A O 1
ATOM 1713 N N . MET A 1 215 ? -16.757 -0.410 22.332 1.00 77.44 215 MET A N 1
ATOM 1714 C CA . MET A 1 215 ? -15.326 -0.358 21.980 1.00 77.44 215 MET A CA 1
ATOM 1715 C C . MET A 1 215 ? -14.823 1.061 21.660 1.00 77.44 215 MET A C 1
ATOM 1717 O O . MET A 1 215 ? -13.632 1.278 21.466 1.00 77.44 215 MET A O 1
ATOM 1721 N N . ARG A 1 216 ? -15.714 2.060 21.597 1.00 78.88 216 ARG A N 1
ATOM 1722 C CA . ARG A 1 216 ? -15.373 3.424 21.139 1.00 78.88 216 ARG A CA 1
ATOM 1723 C C . ARG A 1 216 ? -14.530 4.238 22.116 1.00 78.88 216 ARG A C 1
ATOM 1725 O O . ARG A 1 216 ? -13.968 5.250 21.720 1.00 78.88 216 ARG A O 1
ATOM 1732 N N . LYS A 1 217 ? -14.452 3.835 23.386 1.00 74.19 217 LYS A N 1
ATOM 1733 C CA . LYS A 1 217 ? -13.711 4.586 24.415 1.00 74.19 217 LYS A CA 1
ATOM 1734 C C . LYS A 1 217 ? -12.191 4.536 24.220 1.00 74.19 217 LYS A C 1
ATOM 1736 O O . LYS A 1 217 ? -11.477 5.276 24.885 1.00 74.19 217 LYS A O 1
ATOM 1741 N N . GLU A 1 218 ? -11.701 3.674 23.332 1.00 66.62 218 GLU A N 1
ATOM 1742 C CA . GLU A 1 218 ? -10.282 3.320 23.253 1.00 66.62 218 GLU A CA 1
ATOM 1743 C C . GLU A 1 218 ? -9.509 4.028 22.130 1.00 66.62 218 GLU A C 1
ATOM 1745 O O . GLU A 1 218 ? -8.273 4.003 22.136 1.00 66.62 218 GLU A O 1
ATOM 1750 N N . CYS A 1 219 ? -10.193 4.660 21.167 1.00 67.88 219 CYS A N 1
ATOM 1751 C CA . CYS A 1 219 ? -9.543 5.276 20.010 1.00 67.88 219 CYS A CA 1
ATOM 1752 C C . CYS A 1 219 ? -10.385 6.383 19.357 1.00 67.88 219 CYS A C 1
ATOM 1754 O O . CYS A 1 219 ? -11.608 6.344 19.376 1.00 67.88 219 CYS A O 1
ATOM 1756 N N . ASN A 1 220 ? -9.726 7.356 18.725 1.00 75.69 220 ASN A N 1
ATOM 1757 C CA . ASN A 1 220 ? -10.366 8.335 17.841 1.00 75.69 220 ASN A CA 1
ATOM 1758 C C . ASN A 1 220 ? -10.266 7.880 16.373 1.00 75.69 220 ASN A C 1
ATOM 1760 O O . ASN A 1 220 ? -9.404 7.075 16.023 1.00 75.69 220 ASN A O 1
ATOM 1764 N N . GLY A 1 221 ? -11.106 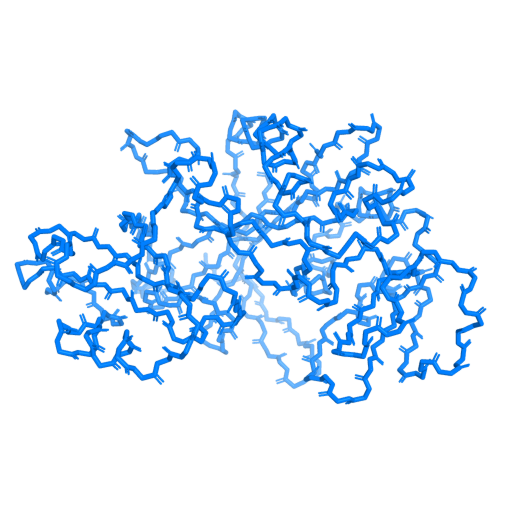8.437 15.492 1.00 78.38 221 GLY A N 1
ATOM 1765 C CA . GLY A 1 221 ? -11.026 8.200 14.039 1.00 78.38 221 GLY A CA 1
ATOM 1766 C C . GLY A 1 221 ? -11.976 7.131 13.484 1.00 78.38 221 GLY A C 1
ATOM 1767 O O . GLY A 1 221 ? -11.871 6.785 12.306 1.00 78.38 221 GLY A O 1
ATOM 1768 N N . PHE A 1 222 ? -12.914 6.645 14.299 1.00 87.81 222 PHE A N 1
ATOM 1769 C CA . PHE A 1 222 ? -14.006 5.774 13.863 1.00 87.81 222 PHE A CA 1
ATOM 1770 C C . PHE A 1 222 ? -15.217 6.585 13.371 1.00 87.81 222 PHE A C 1
ATOM 1772 O O . PHE A 1 222 ? -15.359 7.784 13.626 1.00 87.81 222 PHE A O 1
ATOM 1779 N N . SER A 1 223 ? -16.128 5.895 12.700 1.00 92.19 223 SER A N 1
ATOM 1780 C CA . SER A 1 223 ? -17.333 6.440 12.096 1.00 92.19 223 SER A CA 1
ATOM 1781 C C . SER A 1 223 ? -18.573 5.862 12.756 1.00 92.19 223 SER A C 1
ATOM 1783 O O . SER A 1 223 ? -18.635 4.691 13.132 1.00 92.19 223 SER A O 1
ATOM 1785 N N . THR A 1 224 ? -19.580 6.713 12.940 1.00 93.38 224 THR A N 1
ATOM 1786 C CA . THR A 1 224 ? -20.876 6.297 13.475 1.00 93.38 224 THR A CA 1
ATOM 1787 C C . THR A 1 224 ? -21.635 5.468 12.443 1.00 93.38 224 THR A C 1
ATOM 1789 O O . THR A 1 224 ? -21.420 5.617 11.240 1.00 93.38 224 THR A O 1
ATOM 1792 N N . GLN A 1 225 ? -22.587 4.651 12.899 1.00 95.50 225 GLN A N 1
ATOM 1793 C CA . GLN A 1 225 ? -23.489 3.908 12.013 1.00 95.50 225 GLN A CA 1
ATOM 1794 C C . GLN A 1 225 ? -24.168 4.830 10.990 1.00 95.50 225 GLN A C 1
ATOM 1796 O O . GLN A 1 225 ? -24.165 4.552 9.795 1.00 95.50 225 GLN A O 1
ATOM 1801 N N . THR A 1 226 ? -24.665 5.988 11.434 1.00 95.88 226 THR A N 1
ATOM 1802 C CA . THR A 1 226 ? -25.268 6.997 10.553 1.00 95.88 226 THR A CA 1
ATOM 1803 C C . THR A 1 226 ? -24.298 7.498 9.486 1.00 95.88 226 THR A C 1
ATOM 1805 O O . THR A 1 226 ? -24.707 7.713 8.349 1.00 95.88 226 THR A O 1
ATOM 1808 N N . ARG A 1 227 ? -23.019 7.699 9.828 1.00 95.56 227 ARG A N 1
ATOM 1809 C CA . ARG A 1 227 ? -22.005 8.130 8.861 1.00 95.56 227 ARG A CA 1
ATOM 1810 C C . ARG A 1 227 ? -21.730 7.040 7.828 1.00 95.56 227 ARG A C 1
ATOM 1812 O O . ARG A 1 227 ? -21.762 7.347 6.646 1.00 95.56 227 ARG A O 1
ATOM 1819 N N . VAL A 1 228 ? -21.554 5.792 8.262 1.00 96.75 228 VAL A N 1
ATOM 1820 C CA . VAL A 1 228 ? -21.361 4.636 7.368 1.00 96.75 228 VAL A CA 1
ATOM 1821 C C . VAL A 1 228 ? -22.528 4.508 6.385 1.00 96.75 228 VAL A C 1
ATOM 1823 O O . VAL A 1 228 ? -22.309 4.440 5.180 1.00 96.75 228 VAL A O 1
ATOM 1826 N N . LEU A 1 229 ? -23.770 4.559 6.876 1.00 96.88 229 LEU A N 1
ATOM 1827 C CA . LEU A 1 229 ? -24.966 4.491 6.030 1.00 96.88 229 LEU A CA 1
ATOM 1828 C C . LEU A 1 229 ? -25.051 5.660 5.039 1.00 96.88 229 LEU A C 1
ATOM 1830 O O . LEU A 1 229 ? -25.403 5.453 3.882 1.00 96.88 229 LEU A O 1
ATOM 1834 N N . LYS A 1 230 ? -24.697 6.880 5.465 1.00 96.31 230 LYS A N 1
ATOM 1835 C CA . LYS A 1 230 ? -24.639 8.047 4.571 1.00 96.31 230 LYS A CA 1
ATOM 1836 C C . LYS A 1 230 ? -23.580 7.888 3.484 1.00 96.31 230 LYS A C 1
ATOM 1838 O O . LYS A 1 230 ? -23.848 8.286 2.359 1.00 96.31 230 LYS A O 1
ATOM 1843 N N . THR A 1 231 ? -22.411 7.337 3.804 1.00 95.62 231 THR A N 1
ATOM 1844 C CA . THR A 1 231 ? -21.356 7.075 2.816 1.00 95.62 231 THR A CA 1
ATOM 1845 C C . THR A 1 231 ? -21.836 6.064 1.776 1.00 95.62 231 THR A C 1
ATOM 1847 O O . THR A 1 231 ? -21.784 6.356 0.587 1.00 95.62 231 THR A O 1
ATOM 1850 N N . LEU A 1 232 ? -22.418 4.942 2.214 1.00 95.88 232 LEU A N 1
ATOM 1851 C CA . LEU A 1 232 ? -22.950 3.909 1.313 1.00 95.88 232 LEU A CA 1
ATOM 1852 C C . LEU A 1 232 ? -24.102 4.400 0.425 1.00 95.88 232 LEU A C 1
ATOM 1854 O O . LEU A 1 232 ? -24.270 3.899 -0.676 1.00 95.88 232 LEU A O 1
ATOM 1858 N N . ALA A 1 233 ? -24.907 5.353 0.899 1.00 94.81 233 ALA A N 1
ATOM 1859 C CA . ALA A 1 233 ? -26.048 5.877 0.148 1.00 94.81 233 ALA A CA 1
ATOM 1860 C C . ALA A 1 233 ? -25.685 6.981 -0.862 1.00 94.81 233 ALA A C 1
ATOM 1862 O O . ALA A 1 233 ? -26.524 7.342 -1.681 1.00 94.81 233 ALA A O 1
ATOM 1863 N N . ARG A 1 234 ? -24.491 7.579 -0.759 1.00 91.94 234 ARG A N 1
ATOM 1864 C CA . ARG A 1 234 ? -24.083 8.743 -1.568 1.00 91.94 234 ARG A CA 1
ATOM 1865 C C . ARG A 1 234 ? -23.271 8.396 -2.805 1.00 91.94 234 ARG A C 1
ATOM 1867 O O . ARG A 1 234 ? -23.081 9.274 -3.637 1.00 91.94 234 ARG A O 1
ATOM 1874 N N . SER A 1 235 ? -22.735 7.188 -2.869 1.00 85.19 235 SER A N 1
ATOM 1875 C CA . SER A 1 235 ? -21.768 6.805 -3.884 1.00 85.19 235 SER A CA 1
ATOM 1876 C C . SER A 1 235 ? -22.394 5.838 -4.876 1.00 85.19 235 SER A C 1
ATOM 1878 O O . SER A 1 235 ? -23.084 4.898 -4.481 1.00 85.19 235 SER A O 1
ATOM 1880 N N . ASP A 1 236 ? -22.129 6.080 -6.156 1.00 87.56 236 ASP A N 1
ATOM 1881 C CA . ASP A 1 236 ? -22.507 5.183 -7.248 1.00 87.56 236 ASP A CA 1
ATOM 1882 C C . ASP A 1 236 ? -21.542 3.984 -7.360 1.00 87.56 236 ASP A C 1
ATOM 1884 O O . ASP A 1 236 ? -21.843 2.998 -8.033 1.00 87.56 236 ASP A O 1
ATOM 1888 N N . GLU A 1 237 ? -20.387 4.052 -6.686 1.00 90.69 237 GLU A N 1
ATOM 1889 C CA . GLU A 1 237 ? -19.375 2.996 -6.667 1.00 90.69 237 GLU A CA 1
ATOM 1890 C C . GLU A 1 237 ? -19.706 1.951 -5.586 1.00 90.69 237 GLU A C 1
ATOM 1892 O O . GLU A 1 237 ? -19.977 2.311 -4.433 1.00 90.69 237 GLU A O 1
ATOM 1897 N N . PRO A 1 238 ? -19.655 0.641 -5.897 1.00 95.62 238 PRO A N 1
ATOM 1898 C CA . PRO A 1 238 ? -19.810 -0.401 -4.891 1.00 95.62 238 PRO A CA 1
ATOM 1899 C C . PRO A 1 238 ? -18.780 -0.277 -3.765 1.00 95.62 238 PRO A C 1
ATOM 1901 O O . PRO A 1 238 ? -17.628 0.083 -3.980 1.00 95.62 238 PRO A O 1
ATOM 1904 N N . PHE A 1 239 ? -19.167 -0.660 -2.551 1.00 97.94 239 PHE A N 1
ATOM 1905 C CA . PHE A 1 239 ? -18.250 -0.753 -1.415 1.00 97.94 239 PHE A CA 1
ATOM 1906 C C . PHE A 1 239 ? -17.959 -2.211 -1.096 1.00 97.94 239 PHE A C 1
ATOM 1908 O O . PHE A 1 239 ? -18.775 -3.098 -1.348 1.00 97.94 239 PHE A O 1
ATOM 1915 N N . ILE A 1 240 ? -16.819 -2.449 -0.461 1.00 98.00 240 ILE A N 1
ATOM 1916 C CA . ILE A 1 240 ? -16.519 -3.706 0.218 1.00 98.00 240 ILE A CA 1
ATOM 1917 C C . ILE A 1 240 ? -16.493 -3.489 1.725 1.00 98.00 240 ILE A C 1
ATOM 1919 O O . ILE A 1 240 ? -16.126 -2.415 2.202 1.00 98.00 240 ILE A O 1
ATOM 1923 N N . VAL A 1 241 ? -16.869 -4.522 2.472 1.00 98.00 241 VAL A N 1
ATOM 1924 C CA . VAL A 1 241 ? -16.712 -4.599 3.923 1.00 98.00 241 VAL A CA 1
ATOM 1925 C C . VAL A 1 241 ? -15.680 -5.669 4.260 1.00 98.00 241 VAL A C 1
ATOM 1927 O O . VAL A 1 241 ? -15.736 -6.794 3.762 1.00 98.00 241 VAL A O 1
ATOM 1930 N N . GLN A 1 242 ? -14.720 -5.291 5.093 1.00 96.75 242 GLN A N 1
ATOM 1931 C CA . GLN A 1 242 ? -13.657 -6.140 5.617 1.00 96.75 242 GLN A CA 1
ATOM 1932 C C . GLN A 1 242 ? -13.733 -6.115 7.146 1.00 96.75 242 GLN A C 1
ATOM 1934 O O . GLN A 1 242 ? -13.988 -5.060 7.732 1.00 96.75 242 GLN A O 1
ATOM 1939 N N . SER A 1 243 ? -13.497 -7.256 7.796 1.00 94.94 243 SER A N 1
ATOM 1940 C CA . SER A 1 243 ? -13.358 -7.308 9.256 1.00 94.94 243 SER A CA 1
ATOM 1941 C C . SER A 1 243 ? -12.287 -6.321 9.714 1.00 94.94 243 SER A C 1
ATOM 1943 O O . SER A 1 243 ? -11.218 -6.233 9.110 1.00 94.94 243 SER A O 1
ATOM 1945 N N . PHE A 1 244 ? -12.564 -5.552 10.765 1.00 93.12 244 PHE A N 1
ATOM 1946 C CA . PHE A 1 244 ? -11.579 -4.594 11.252 1.00 93.12 244 PHE A CA 1
ATOM 1947 C C . PHE A 1 244 ? -10.440 -5.330 11.951 1.00 93.12 244 PHE A C 1
ATOM 1949 O O . PHE A 1 244 ? -10.646 -6.062 12.917 1.00 93.12 244 PHE A O 1
ATOM 1956 N N . ILE A 1 245 ? -9.232 -5.092 11.455 1.00 90.31 245 ILE A N 1
ATOM 1957 C CA . ILE A 1 245 ? -7.995 -5.631 12.002 1.00 90.31 245 ILE A CA 1
ATOM 1958 C C . ILE A 1 245 ? -7.327 -4.487 12.776 1.00 90.31 245 ILE A C 1
ATOM 1960 O O . ILE A 1 245 ? -6.929 -3.489 12.164 1.00 90.31 245 ILE A O 1
ATOM 1964 N N . PRO A 1 246 ? -7.209 -4.570 14.109 1.00 86.75 246 PRO A N 1
ATOM 1965 C CA . PRO A 1 246 ? -6.640 -3.478 14.880 1.00 86.75 246 PRO A CA 1
ATOM 1966 C C . PRO A 1 246 ? -5.152 -3.295 14.534 1.00 86.75 246 PRO A C 1
ATOM 1968 O O . PRO A 1 246 ? -4.405 -4.280 14.512 1.00 86.75 246 PRO A O 1
ATOM 1971 N N . PRO A 1 247 ? -4.695 -2.059 14.263 1.00 89.81 247 PRO A N 1
ATOM 1972 C CA . PRO A 1 247 ? -3.269 -1.762 14.230 1.00 89.81 247 PRO A CA 1
ATOM 1973 C C . PRO A 1 247 ? -2.660 -1.955 15.623 1.00 89.81 247 PRO A C 1
ATOM 1975 O O . PRO A 1 247 ? -3.354 -1.868 16.642 1.00 89.81 247 PRO A O 1
ATOM 1978 N N . LYS A 1 248 ? -1.348 -2.194 15.689 1.00 91.25 248 LYS A N 1
ATOM 1979 C CA . LYS A 1 248 ? -0.655 -2.352 16.973 1.00 91.25 248 LYS A CA 1
ATOM 1980 C C . LYS A 1 248 ? -0.584 -1.004 17.689 1.00 91.25 248 LYS A C 1
ATOM 1982 O O . LYS A 1 248 ? -0.161 -0.013 17.097 1.00 91.25 248 LYS A O 1
ATOM 1987 N N . LYS A 1 249 ? -0.990 -0.958 18.958 1.00 91.56 249 LYS A N 1
ATOM 1988 C CA . LYS A 1 249 ? -0.858 0.241 19.793 1.00 91.56 249 LYS A CA 1
ATOM 1989 C C . LYS A 1 249 ? 0.545 0.307 20.384 1.00 91.56 249 LYS A C 1
ATOM 1991 O O . LYS A 1 249 ? 1.008 -0.677 20.952 1.00 91.56 249 LYS A O 1
ATOM 1996 N N . GLU A 1 250 ? 1.196 1.454 20.255 1.00 93.56 250 GLU A N 1
ATOM 1997 C CA . GLU A 1 250 ? 2.588 1.663 20.663 1.00 93.56 250 GLU A CA 1
ATOM 1998 C C . GLU A 1 250 ? 2.787 3.051 21.264 1.00 93.56 250 GLU A C 1
ATOM 2000 O O . GLU A 1 250 ? 2.049 3.990 20.945 1.00 93.56 250 GLU A O 1
ATOM 2005 N N . ILE A 1 251 ? 3.796 3.179 22.127 1.00 94.00 251 ILE A N 1
ATOM 2006 C CA . ILE A 1 251 ? 4.191 4.456 22.727 1.00 94.00 251 ILE A CA 1
ATOM 2007 C C . ILE A 1 251 ? 5.487 4.922 22.069 1.00 94.00 251 ILE A C 1
ATOM 2009 O O . ILE A 1 251 ? 6.525 4.280 22.211 1.00 94.00 251 ILE A O 1
ATOM 2013 N N . ILE A 1 252 ? 5.440 6.058 21.375 1.00 92.25 252 ILE A N 1
ATOM 2014 C CA . ILE A 1 252 ? 6.615 6.688 20.767 1.00 92.25 252 ILE A CA 1
ATOM 2015 C C . ILE A 1 252 ? 6.737 8.099 21.328 1.00 92.25 252 ILE A C 1
ATOM 2017 O O . ILE A 1 252 ? 5.788 8.873 21.297 1.00 92.25 252 ILE A O 1
ATOM 2021 N N . ASN A 1 253 ? 7.912 8.423 21.876 1.00 90.12 253 ASN A N 1
ATOM 2022 C CA . ASN A 1 253 ? 8.201 9.714 22.511 1.00 90.12 253 ASN A CA 1
ATOM 2023 C C . ASN A 1 253 ? 7.167 10.128 23.581 1.00 90.12 253 ASN A C 1
ATOM 2025 O O . ASN A 1 253 ? 6.811 11.296 23.694 1.00 90.12 253 ASN A O 1
ATOM 2029 N N . GLY A 1 254 ? 6.680 9.160 24.364 1.00 92.31 254 GLY A N 1
ATOM 2030 C CA . GLY A 1 254 ? 5.708 9.396 25.436 1.00 92.31 254 GLY A CA 1
ATOM 2031 C C . GLY A 1 254 ? 4.254 9.542 24.973 1.00 92.31 254 GLY A C 1
ATOM 2032 O O . GLY A 1 254 ? 3.367 9.631 25.817 1.00 92.31 254 GLY A O 1
ATOM 2033 N N . GLU A 1 255 ? 3.984 9.508 23.667 1.00 92.69 255 GLU A N 1
ATOM 2034 C CA . GLU A 1 255 ? 2.632 9.569 23.115 1.00 92.69 255 GLU A CA 1
ATOM 2035 C C . GLU A 1 255 ? 2.169 8.181 22.661 1.00 92.69 255 GLU A C 1
ATOM 2037 O O . GLU A 1 255 ? 2.918 7.424 22.039 1.00 92.69 255 GLU A O 1
ATOM 2042 N N . SER A 1 256 ? 0.921 7.829 22.973 1.00 92.56 256 SER A N 1
ATOM 2043 C CA . SER A 1 256 ? 0.317 6.590 22.488 1.00 92.56 256 SER A CA 1
ATOM 2044 C C . SER A 1 256 ? -0.265 6.786 21.092 1.00 92.56 256 SER A C 1
ATOM 2046 O O . SER A 1 256 ? -1.040 7.709 20.856 1.00 92.56 256 SER A O 1
ATOM 2048 N N . GLY A 1 257 ? 0.039 5.860 20.191 1.00 92.12 257 GLY A N 1
ATOM 2049 C CA . GLY A 1 257 ? -0.511 5.851 18.844 1.00 92.12 257 GLY A CA 1
ATOM 2050 C C . GLY A 1 257 ? -0.615 4.451 18.263 1.00 92.12 257 GLY A C 1
ATOM 2051 O O . GLY A 1 257 ? -0.473 3.450 18.966 1.00 92.12 257 GLY A O 1
ATOM 2052 N N . TRP A 1 258 ? -0.896 4.403 16.970 1.00 92.88 258 TRP A N 1
ATOM 2053 C CA . TRP A 1 258 ? -1.174 3.198 16.205 1.00 92.88 258 TRP A CA 1
ATOM 2054 C C . TRP A 1 258 ? -0.108 2.994 15.148 1.00 92.88 258 TRP A C 1
ATOM 2056 O O . TRP A 1 258 ? 0.288 3.953 14.485 1.00 92.88 258 TRP A O 1
ATOM 2066 N N . VAL A 1 259 ? 0.313 1.743 14.979 1.00 94.56 259 VAL A N 1
ATOM 2067 C CA . VAL A 1 259 ? 1.352 1.354 14.034 1.00 94.56 259 VAL A CA 1
ATOM 2068 C C . VAL A 1 259 ? 0.805 0.443 12.951 1.00 94.56 259 VAL A C 1
ATOM 2070 O O . VAL A 1 259 ? 0.110 -0.532 13.237 1.00 94.56 259 VAL A O 1
ATOM 2073 N N . MET A 1 260 ? 1.187 0.743 11.714 1.00 95.25 260 MET A N 1
ATOM 2074 C CA . MET A 1 260 ? 1.070 -0.155 10.569 1.00 95.25 260 MET A CA 1
ATOM 2075 C C . MET A 1 260 ? 2.453 -0.441 9.984 1.00 95.25 260 MET A C 1
ATOM 2077 O O . MET A 1 260 ? 3.361 0.390 10.060 1.00 95.25 260 MET A O 1
ATOM 2081 N N . TRP A 1 261 ? 2.606 -1.604 9.369 1.00 96.31 261 TRP A N 1
ATOM 2082 C CA . TRP A 1 261 ? 3.732 -1.913 8.502 1.00 96.31 261 TRP A CA 1
ATOM 2083 C C . TRP A 1 261 ? 3.356 -1.644 7.052 1.00 96.31 261 TRP A C 1
ATOM 2085 O O . TRP A 1 261 ? 2.230 -1.893 6.625 1.00 96.31 261 TRP A O 1
ATOM 2095 N N . ARG A 1 262 ? 4.324 -1.124 6.306 1.00 95.94 262 ARG A N 1
ATOM 2096 C CA . ARG A 1 262 ? 4.256 -0.875 4.875 1.00 95.94 262 ARG A CA 1
ATOM 2097 C C . ARG A 1 262 ? 5.472 -1.528 4.245 1.00 95.94 262 ARG A C 1
ATOM 2099 O O . ARG A 1 262 ? 6.572 -0.988 4.318 1.00 95.94 262 ARG A O 1
ATOM 2106 N N . ILE A 1 263 ? 5.277 -2.708 3.676 1.00 97.44 263 ILE A N 1
ATOM 2107 C CA . ILE A 1 263 ? 6.362 -3.531 3.137 1.00 97.44 263 ILE A CA 1
ATOM 2108 C C . ILE A 1 263 ? 6.235 -3.563 1.621 1.00 97.44 263 ILE A C 1
ATOM 2110 O O . ILE A 1 263 ? 5.148 -3.774 1.089 1.00 97.44 263 ILE A O 1
ATOM 2114 N N . PHE A 1 264 ? 7.337 -3.324 0.927 1.00 97.75 264 PHE A N 1
ATOM 2115 C CA . PHE A 1 264 ? 7.406 -3.334 -0.522 1.00 97.75 264 PHE A CA 1
ATOM 2116 C C . PHE A 1 264 ? 7.982 -4.654 -1.007 1.00 97.75 264 PHE A C 1
ATOM 2118 O O . PHE A 1 264 ? 8.901 -5.211 -0.405 1.00 97.75 264 PHE A O 1
ATOM 2125 N N . PHE A 1 265 ? 7.443 -5.137 -2.119 1.00 98.31 265 PHE A N 1
ATOM 2126 C CA . PHE A 1 265 ? 7.890 -6.358 -2.766 1.00 98.31 265 PHE A CA 1
ATOM 2127 C C . PHE A 1 265 ? 8.148 -6.088 -4.240 1.00 98.31 265 PHE A C 1
ATOM 2129 O O . PHE A 1 265 ? 7.314 -5.484 -4.917 1.00 98.31 265 PHE A O 1
ATOM 2136 N N . GLY A 1 266 ? 9.301 -6.536 -4.717 1.00 98.12 266 GLY A N 1
ATOM 2137 C CA . GLY A 1 266 ? 9.724 -6.444 -6.102 1.00 98.12 266 GLY A CA 1
ATOM 2138 C C . GLY A 1 266 ? 9.552 -7.767 -6.828 1.00 98.12 266 GLY A C 1
ATOM 2139 O O . GLY A 1 266 ? 9.734 -8.825 -6.232 1.00 98.12 266 GLY A O 1
ATOM 2140 N N . TRP A 1 267 ? 9.183 -7.716 -8.105 1.00 97.88 267 TRP A N 1
ATOM 2141 C CA . TRP A 1 267 ? 9.136 -8.897 -8.960 1.00 97.88 267 TRP A CA 1
ATOM 2142 C C . TRP A 1 267 ? 10.545 -9.237 -9.452 1.00 97.88 267 TRP A C 1
ATOM 2144 O O . TRP A 1 267 ? 11.061 -8.581 -10.355 1.00 97.88 267 TRP A O 1
ATOM 2154 N N . ILE A 1 268 ? 11.161 -10.245 -8.841 1.00 97.50 268 ILE A N 1
ATOM 2155 C CA . ILE A 1 268 ? 12.554 -10.645 -9.062 1.00 97.50 268 ILE A CA 1
ATOM 2156 C C . ILE A 1 268 ? 12.575 -12.157 -9.295 1.00 97.50 268 ILE A C 1
ATOM 2158 O O . ILE A 1 268 ? 11.953 -12.907 -8.544 1.00 97.50 268 ILE A O 1
ATOM 2162 N N . ASP A 1 269 ? 13.233 -12.603 -10.367 1.00 95.50 269 ASP A N 1
ATOM 2163 C CA . ASP A 1 269 ? 13.345 -14.022 -10.746 1.00 95.50 269 ASP A CA 1
ATOM 2164 C C . ASP A 1 269 ? 12.005 -14.773 -10.866 1.00 95.50 269 ASP A C 1
ATOM 2166 O O . ASP A 1 269 ? 11.908 -15.982 -10.663 1.00 95.50 269 ASP A O 1
ATOM 2170 N N . GLY A 1 270 ? 10.936 -14.058 -11.232 1.00 95.62 270 GLY A N 1
ATOM 2171 C CA . GLY A 1 270 ? 9.616 -14.655 -11.441 1.00 95.62 270 GLY A CA 1
ATOM 2172 C C . GLY A 1 270 ? 8.773 -14.825 -10.174 1.00 95.62 270 GLY A C 1
ATOM 2173 O O . GLY A 1 270 ? 7.742 -15.497 -10.236 1.00 95.62 270 GLY A O 1
ATOM 2174 N N . TYR A 1 271 ? 9.168 -14.209 -9.058 1.00 97.62 271 TYR A N 1
ATOM 2175 C CA . TYR A 1 271 ? 8.394 -14.175 -7.818 1.00 97.62 271 TYR A CA 1
ATOM 2176 C C . TYR A 1 271 ? 8.486 -12.811 -7.125 1.00 97.62 271 TYR A C 1
ATOM 2178 O O . TYR A 1 271 ? 9.360 -11.996 -7.415 1.00 97.62 271 TYR A O 1
ATOM 2186 N N . TYR A 1 272 ? 7.548 -12.533 -6.219 1.00 98.50 272 TYR A N 1
ATOM 2187 C CA . TYR A 1 272 ? 7.614 -11.342 -5.379 1.00 98.50 272 TYR A CA 1
ATOM 2188 C C . TYR A 1 272 ? 8.569 -11.573 -4.215 1.00 98.50 272 TYR A C 1
ATOM 2190 O O . TYR A 1 272 ? 8.373 -12.487 -3.419 1.00 98.50 272 TYR A O 1
ATOM 2198 N N . GLN A 1 273 ? 9.562 -10.698 -4.103 1.00 98.31 273 GLN A N 1
ATOM 2199 C CA . GLN A 1 273 ? 10.558 -10.689 -3.044 1.00 98.31 273 GLN A CA 1
ATOM 2200 C C . GLN A 1 273 ? 10.495 -9.393 -2.249 1.00 98.31 273 GLN A C 1
ATOM 2202 O O . GLN A 1 273 ? 10.335 -8.324 -2.833 1.00 98.31 273 GLN A O 1
ATOM 2207 N N . CYS A 1 274 ? 10.657 -9.450 -0.930 1.00 97.75 274 CYS A N 1
ATOM 2208 C CA . CYS A 1 274 ? 10.683 -8.249 -0.097 1.00 97.75 274 CYS A CA 1
ATOM 2209 C C . CYS A 1 274 ? 11.855 -7.346 -0.491 1.00 97.75 274 CYS A C 1
ATOM 2211 O O . CYS A 1 274 ? 12.996 -7.780 -0.454 1.00 97.75 274 CYS A O 1
ATOM 2213 N N . VAL A 1 275 ? 11.600 -6.079 -0.812 1.00 96.88 275 VAL A N 1
ATOM 2214 C CA . VAL A 1 275 ? 12.644 -5.077 -1.113 1.00 96.88 275 VAL A CA 1
ATOM 2215 C C . VAL A 1 275 ? 12.788 -4.046 0.014 1.00 96.88 275 VAL A C 1
ATOM 2217 O O . VAL A 1 275 ? 13.377 -2.982 -0.157 1.00 96.88 275 VAL A O 1
ATOM 2220 N N . GLY A 1 276 ? 12.242 -4.361 1.189 1.00 95.94 276 GLY A N 1
ATOM 2221 C CA . GLY A 1 276 ? 12.261 -3.520 2.381 1.00 95.94 276 GLY A CA 1
ATOM 2222 C C . GLY A 1 276 ? 10.904 -2.894 2.693 1.00 95.94 276 GLY A C 1
ATOM 2223 O O . GLY A 1 276 ? 9.900 -3.138 2.028 1.00 95.94 276 GLY A O 1
ATOM 2224 N N . GLY A 1 277 ? 10.845 -2.087 3.744 1.00 96.44 277 GLY A N 1
ATOM 2225 C CA . GLY A 1 277 ? 9.612 -1.4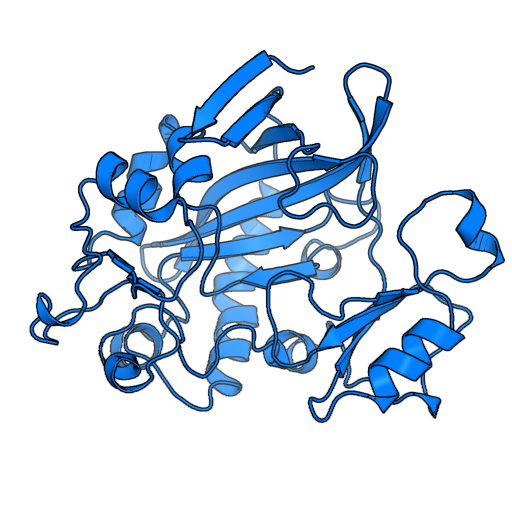32 4.156 1.00 96.44 277 GLY A CA 1
ATOM 2226 C C . GLY A 1 277 ? 9.831 -0.381 5.227 1.00 96.44 277 GLY A C 1
ATOM 2227 O O . GLY A 1 277 ? 10.939 -0.200 5.725 1.00 96.44 277 GLY A O 1
ATOM 2228 N N . LEU A 1 278 ? 8.750 0.288 5.602 1.00 96.50 278 LEU A N 1
ATOM 2229 C CA . LEU A 1 278 ? 8.715 1.230 6.710 1.00 96.50 278 LEU A CA 1
ATOM 2230 C C . LEU A 1 278 ? 7.562 0.868 7.648 1.00 96.50 278 LEU A C 1
ATOM 2232 O O . LEU A 1 278 ? 6.484 0.468 7.203 1.00 96.50 278 LEU A O 1
ATOM 2236 N N . TRP A 1 279 ? 7.753 1.033 8.951 1.00 96.00 279 TRP A N 1
ATOM 2237 C CA . TRP A 1 279 ? 6.630 1.145 9.872 1.00 96.00 279 TRP A CA 1
ATOM 2238 C C . TRP A 1 279 ? 6.179 2.602 9.916 1.00 96.00 279 TRP A C 1
ATOM 2240 O O . TRP A 1 279 ? 6.990 3.510 9.755 1.00 96.00 279 TRP A O 1
ATOM 2250 N N . PHE A 1 280 ? 4.886 2.821 10.127 1.00 95.31 280 PHE A N 1
ATOM 2251 C CA . PHE A 1 280 ? 4.292 4.144 10.304 1.00 95.31 280 PHE A CA 1
ATOM 2252 C C . PHE A 1 280 ? 3.536 4.170 11.616 1.00 95.31 280 PHE A C 1
ATOM 2254 O O . PHE A 1 280 ? 2.731 3.279 11.869 1.00 95.31 280 PHE A O 1
ATOM 2261 N N . TRP A 1 281 ? 3.770 5.203 12.412 1.00 95.06 281 TRP A N 1
ATOM 2262 C CA . TRP A 1 281 ? 3.087 5.489 13.661 1.00 95.06 281 TRP A CA 1
ATOM 2263 C C . TRP A 1 281 ? 2.321 6.808 13.558 1.00 95.06 281 TRP A C 1
ATOM 2265 O O . TRP A 1 281 ? 2.805 7.777 12.964 1.00 95.06 281 TRP A O 1
ATOM 2275 N N . ARG A 1 282 ? 1.135 6.855 14.172 1.00 91.69 282 ARG A N 1
ATOM 2276 C CA . ARG A 1 282 ? 0.329 8.076 14.298 1.00 91.69 282 ARG A CA 1
ATOM 2277 C C . ARG A 1 282 ? -0.567 8.025 15.543 1.00 91.69 282 ARG A C 1
ATOM 2279 O O . ARG A 1 282 ? -1.091 6.953 15.842 1.00 91.69 282 ARG A O 1
ATOM 2286 N N . PRO A 1 283 ? -0.884 9.149 16.214 1.00 88.44 283 PRO A N 1
ATOM 2287 C CA . PRO A 1 283 ? -1.859 9.162 17.317 1.00 88.44 283 PRO A CA 1
ATOM 2288 C C . PRO A 1 283 ? -3.320 8.926 16.876 1.00 88.44 283 PRO A C 1
ATOM 2290 O O . PRO A 1 283 ? -4.237 8.890 17.697 1.00 88.44 283 PRO A O 1
ATOM 2293 N N . ASN A 1 284 ? -3.571 8.743 15.575 1.00 85.00 284 ASN A N 1
ATOM 2294 C CA . ASN A 1 284 ? -4.892 8.504 14.995 1.00 85.00 284 ASN A CA 1
ATOM 2295 C C . ASN A 1 284 ? -4.939 7.156 14.261 1.00 85.00 284 ASN A C 1
ATOM 2297 O O . ASN A 1 284 ? -3.957 6.747 13.647 1.00 85.00 284 ASN A O 1
ATOM 2301 N N . LEU A 1 285 ? -6.102 6.502 14.274 1.00 82.25 285 LEU A N 1
ATOM 2302 C CA . LEU A 1 285 ? -6.319 5.204 13.634 1.00 82.25 285 LEU A CA 1
ATOM 2303 C C . LEU A 1 285 ? -6.165 5.244 12.103 1.00 82.25 285 LEU A C 1
ATOM 2305 O O . LEU A 1 285 ? -5.852 4.234 11.479 1.00 82.25 285 LEU A O 1
ATOM 2309 N N . LYS A 1 286 ? -6.365 6.411 11.478 1.00 82.94 286 LYS A N 1
ATOM 2310 C CA . LYS A 1 286 ? -6.086 6.618 10.050 1.00 82.94 286 LYS A CA 1
ATOM 2311 C C . LYS A 1 286 ? -4.610 6.985 9.866 1.00 82.94 286 LYS A C 1
ATOM 2313 O O . LYS A 1 286 ? -4.267 8.165 9.843 1.00 82.94 286 LYS A O 1
ATOM 2318 N N . ILE A 1 287 ? -3.745 5.976 9.757 1.00 78.81 287 ILE A N 1
ATOM 2319 C CA . ILE A 1 287 ? -2.276 6.119 9.857 1.00 78.81 287 ILE A CA 1
ATOM 2320 C C . ILE A 1 287 ? -1.617 6.672 8.566 1.00 78.81 287 ILE A C 1
ATOM 2322 O O . ILE A 1 287 ? -0.457 7.072 8.575 1.00 78.81 287 ILE A O 1
ATOM 2326 N N . HIS A 1 288 ? -2.336 6.768 7.444 1.00 69.38 288 HIS A N 1
ATOM 2327 C CA . HIS A 1 288 ? -1.731 7.112 6.151 1.00 69.38 288 HIS A CA 1
ATOM 2328 C C . HIS A 1 288 ? -1.273 8.582 6.022 1.00 69.38 288 HIS A C 1
ATOM 2330 O O . HIS A 1 288 ? -2.102 9.490 5.998 1.00 69.38 288 HIS A O 1
ATOM 2336 N N . GLY A 1 289 ? 0.038 8.780 5.811 1.00 58.06 289 GLY A N 1
ATOM 2337 C CA . GLY A 1 289 ? 0.625 9.885 5.028 1.00 58.06 289 GLY A CA 1
ATOM 2338 C C . GLY A 1 289 ? 0.366 11.312 5.518 1.00 58.06 289 GLY A C 1
ATOM 2339 O O . GLY A 1 289 ? 0.292 12.224 4.698 1.00 58.06 289 GLY A O 1
ATOM 2340 N N . ALA A 1 290 ? 0.192 11.505 6.823 1.00 73.81 290 ALA A N 1
ATOM 2341 C CA . ALA A 1 290 ? -0.037 12.815 7.421 1.00 73.81 290 ALA A CA 1
ATOM 2342 C C . ALA A 1 290 ? 1.264 13.419 7.983 1.00 73.81 290 ALA A C 1
ATOM 2344 O O . ALA A 1 290 ? 2.193 12.696 8.343 1.00 73.81 290 ALA A O 1
ATOM 2345 N N . SER A 1 291 ? 1.331 14.750 8.069 1.00 78.00 291 SER A N 1
ATOM 2346 C CA . SER A 1 291 ? 2.508 15.494 8.554 1.00 78.00 291 SER A CA 1
ATOM 2347 C C . SER A 1 291 ? 2.843 15.244 10.030 1.00 78.00 291 SER A C 1
ATOM 2349 O O . SER A 1 291 ? 3.943 15.543 10.482 1.00 78.00 291 SER A O 1
ATOM 2351 N N . ASP A 1 292 ? 1.903 14.685 10.790 1.00 84.38 292 ASP A N 1
ATOM 2352 C CA . ASP A 1 292 ? 2.074 14.258 12.179 1.00 84.38 292 ASP A CA 1
ATOM 2353 C C . ASP A 1 292 ? 2.579 12.808 12.309 1.00 84.38 292 ASP A C 1
ATOM 2355 O O . ASP A 1 292 ? 2.737 12.319 13.427 1.00 84.38 292 ASP A O 1
ATOM 2359 N N . SER A 1 293 ? 2.831 12.112 11.195 1.00 90.56 293 SER A N 1
ATOM 2360 C CA . SER A 1 293 ? 3.318 10.732 11.222 1.00 90.56 293 SER A CA 1
ATOM 2361 C C . SER A 1 293 ? 4.804 10.636 11.572 1.00 90.56 293 SER A C 1
ATOM 2363 O O . SER A 1 293 ? 5.613 11.513 11.263 1.00 90.56 293 SER A O 1
ATOM 2365 N N . ILE A 1 294 ? 5.155 9.533 12.229 1.00 94.12 294 ILE A N 1
ATOM 2366 C CA . ILE A 1 294 ? 6.536 9.093 12.436 1.00 94.12 294 ILE A CA 1
ATOM 2367 C C . ILE A 1 294 ? 6.691 7.790 11.661 1.00 94.12 294 ILE A C 1
ATOM 2369 O O . ILE A 1 294 ? 5.811 6.934 11.737 1.00 94.12 294 ILE A O 1
ATOM 2373 N N . CYS A 1 295 ? 7.785 7.610 10.933 1.00 95.38 295 CYS A N 1
ATOM 2374 C CA . CYS A 1 295 ? 8.075 6.344 10.267 1.00 95.38 295 CYS A CA 1
ATOM 2375 C C . CYS A 1 295 ? 9.466 5.832 10.615 1.00 95.38 295 CYS A C 1
ATOM 2377 O O . CYS A 1 295 ? 10.310 6.600 11.050 1.00 95.38 295 CYS A O 1
ATOM 2379 N N . GLY A 1 296 ? 9.749 4.557 10.394 1.00 95.75 296 GLY A N 1
ATOM 2380 C CA . GLY A 1 296 ? 11.107 4.035 10.532 1.00 95.75 296 GLY A CA 1
ATOM 2381 C C . GLY A 1 296 ? 11.326 2.781 9.693 1.00 95.75 296 GLY A C 1
ATOM 2382 O O . GLY A 1 296 ? 10.348 2.164 9.266 1.00 95.75 296 GLY A O 1
ATOM 2383 N N . PRO A 1 297 ? 12.585 2.399 9.421 1.00 96.88 297 PRO A N 1
ATOM 2384 C CA . PRO A 1 297 ? 12.895 1.234 8.599 1.00 96.88 297 PRO A CA 1
ATOM 2385 C C . PRO A 1 297 ? 12.338 -0.078 9.160 1.00 96.88 297 PRO A C 1
ATOM 2387 O O . PRO A 1 297 ? 12.361 -0.311 10.370 1.00 96.88 297 PRO A O 1
ATOM 2390 N N . LEU A 1 298 ? 11.900 -0.963 8.268 1.00 96.06 298 LEU A N 1
ATOM 2391 C CA . LEU A 1 298 ? 11.655 -2.377 8.545 1.00 96.06 298 LEU A CA 1
ATOM 2392 C C . LEU A 1 298 ? 12.805 -3.205 7.971 1.00 96.06 298 LEU A C 1
ATOM 2394 O O . LEU A 1 298 ? 13.111 -3.081 6.785 1.00 96.06 298 LEU A O 1
ATOM 2398 N N . ARG A 1 299 ? 13.428 -4.025 8.821 1.00 86.38 299 ARG A N 1
ATOM 2399 C CA . ARG A 1 299 ? 14.567 -4.896 8.499 1.00 86.38 299 ARG A CA 1
ATOM 2400 C C . ARG A 1 299 ? 14.262 -6.362 8.773 1.00 86.38 299 ARG A C 1
ATOM 2402 O O . ARG A 1 299 ? 13.436 -6.635 9.673 1.00 86.38 299 ARG A O 1
#

Radius of gyration: 18.97 Å; chains: 1; bounding box: 50×38×53 Å

Foldseek 3Di:
DFDDWDDDPPATAGADAADEDPPVLQVLVQCCQLPQLLVLCLVVDPQAFQCCVPVVGQFQKKKWKFFRDDPPDDSLLGTPDIFRLDAPQLVFCVQCVVLLVVVCQSCVQAQAEEEAPPDDDGNVVNNCVSSVGHYYNDPVVDPLPGQHCYHDLDQPNRHNYSHDNVCGQAQSSCCVSVQKHWDDLVPDDLQAWKWKDFNRDDDCVLIATHDHPVPVVPAPDHDDNVSNVVSCVPDPTIMIMGGDDAHDWDADPNAIWGKIKMWMWGCHPSTTHTSWTKIKTDNHRSGPDDSRIHIYTYD